Protein AF-0000000080324343 (afdb_homodimer)

Foldseek 3Di:
DDKDKDAPQPADDFDDPDPPRQWTFAWFRDPDKDKAAAFRKDKTFRRMFIAADPQKWKFKFFDPVCCVPFVKGFPDGRDIGHNPDGDTDITIITGNDHGMDMGDGGDGGIIIGMDGDDDDDDDDDPDDDDDPCRPQDPPRPHD/DDKDKDAPQPADDFDDPDPPDQWTFAWFRDPDKDKAAAFRKDKTFRRMFIADDAQKKKWKFFDPVCCVPFVKGFPPGRDIDHNPDGDTDITIITGNDHGMDMGDGGDGGIIIGMDGDDDDDDDDDPDDDDDPCHPQDPPNPDD

Structure (mmCIF, N/CA/C/O backbone):
data_AF-0000000080324343-model_v1
#
loop_
_entity.id
_entity.type
_entity.pdbx_description
1 polymer "Deoxyuridine 5'-triphosphate nucleotidohydrolase"
#
loop_
_atom_site.group_PDB
_atom_site.id
_atom_site.type_symbol
_atom_site.label_atom_id
_atom_site.label_alt_id
_atom_site.label_comp_id
_atom_site.label_asym_id
_atom_site.label_entity_id
_atom_site.label_seq_id
_atom_site.pdbx_PDB_ins_code
_atom_site.Cartn_x
_atom_site.Cartn_y
_atom_site.Cartn_z
_atom_site.occupancy
_atom_site.B_iso_or_equiv
_atom_site.auth_seq_id
_atom_site.auth_comp_id
_atom_site.auth_asym_id
_atom_site.auth_atom_id
_atom_site.pdbx_PDB_model_num
ATOM 1 N N . MET A 1 1 ? 19.547 10.344 -8.203 1 92.06 1 MET A N 1
ATOM 2 C CA . MET A 1 1 ? 18.469 10.43 -9.188 1 92.06 1 MET A CA 1
ATOM 3 C C . MET A 1 1 ? 17.688 11.734 -9.023 1 92.06 1 MET A C 1
ATOM 5 O O . MET A 1 1 ? 17.359 12.125 -7.902 1 92.06 1 MET A O 1
ATOM 9 N N . LYS A 1 2 ? 17.469 12.375 -10.062 1 95.62 2 LYS A N 1
ATOM 10 C CA . LYS A 1 2 ? 16.734 13.625 -10.023 1 95.62 2 LYS A CA 1
ATOM 11 C C . LYS A 1 2 ? 15.273 13.406 -10.43 1 95.62 2 LYS A C 1
ATOM 13 O O . LYS A 1 2 ? 14.992 12.727 -11.414 1 95.62 2 LYS A O 1
ATOM 18 N N . ILE A 1 3 ? 14.359 13.953 -9.633 1 96.56 3 ILE A N 1
ATOM 19 C CA . ILE A 1 3 ? 12.93 13.836 -9.898 1 96.56 3 ILE A CA 1
ATOM 20 C C . ILE A 1 3 ? 12.312 15.219 -10.047 1 96.56 3 ILE A C 1
ATOM 22 O O . ILE A 1 3 ? 12.516 16.094 -9.195 1 96.56 3 ILE A O 1
ATOM 26 N N . ASN A 1 4 ? 11.594 15.453 -11.164 1 97.94 4 ASN A N 1
ATOM 27 C CA . ASN A 1 4 ? 10.867 16.703 -11.328 1 97.94 4 ASN A CA 1
ATOM 28 C C . ASN A 1 4 ? 9.68 16.797 -10.367 1 97.94 4 ASN A C 1
ATOM 30 O O . ASN A 1 4 ? 8.961 15.812 -10.164 1 97.94 4 ASN A O 1
ATOM 34 N N . ILE A 1 5 ? 9.539 17.938 -9.812 1 97.88 5 ILE A N 1
ATOM 35 C CA . ILE A 1 5 ? 8.453 18.172 -8.867 1 97.88 5 ILE A CA 1
ATOM 36 C C . ILE A 1 5 ? 7.855 19.562 -9.094 1 97.88 5 ILE A C 1
ATOM 38 O O . ILE A 1 5 ? 8.586 20.531 -9.32 1 97.88 5 ILE A O 1
ATOM 42 N N . ILE A 1 6 ? 6.488 19.625 -9.125 1 98.25 6 ILE A N 1
ATOM 43 C CA . ILE A 1 6 ? 5.746 20.875 -9.055 1 98.25 6 ILE A CA 1
ATOM 44 C C . ILE A 1 6 ? 5.168 21.062 -7.656 1 98.25 6 ILE A C 1
ATOM 46 O O . ILE A 1 6 ? 4.469 20.172 -7.145 1 98.25 6 ILE A O 1
ATOM 50 N N . ASN A 1 7 ? 5.48 22.125 -7.039 1 98.06 7 ASN A N 1
ATOM 51 C CA . ASN A 1 7 ? 5 22.453 -5.703 1 98.06 7 ASN A CA 1
ATOM 52 C C . ASN A 1 7 ? 4.039 23.641 -5.734 1 98.06 7 ASN A C 1
ATOM 54 O O . ASN A 1 7 ? 4.457 24.781 -5.926 1 98.06 7 ASN A O 1
ATOM 58 N N . LYS A 1 8 ? 2.775 23.406 -5.473 1 97.75 8 LYS A N 1
ATOM 59 C CA . LYS A 1 8 ? 1.758 24.453 -5.512 1 97.75 8 LYS A CA 1
ATOM 60 C C . LYS A 1 8 ? 1.44 24.953 -4.105 1 97.75 8 LYS A C 1
ATOM 62 O O . LYS A 1 8 ? 0.655 25.891 -3.941 1 97.75 8 LYS A O 1
ATOM 67 N N . SER A 1 9 ? 2.049 24.359 -3.117 1 95.94 9 SER A N 1
ATOM 68 C CA . SER A 1 9 ? 1.707 24.672 -1.734 1 95.94 9 SER A CA 1
ATOM 69 C C . SER A 1 9 ? 2.469 25.906 -1.244 1 95.94 9 SER A C 1
ATOM 71 O O . SER A 1 9 ? 2.023 26.594 -0.323 1 95.94 9 SER A O 1
ATOM 73 N N . GLY A 1 10 ? 3.652 26.156 -1.792 1 95.12 10 GLY A N 1
ATOM 74 C CA . GLY A 1 10 ? 4.531 27.203 -1.272 1 95.12 10 GLY A CA 1
ATOM 75 C C . GLY A 1 10 ? 5.27 26.781 -0.015 1 95.12 10 GLY A C 1
ATOM 76 O O . GLY A 1 10 ? 6.051 27.547 0.54 1 95.12 10 GLY A O 1
ATOM 77 N N . LEU A 1 11 ? 5.035 25.578 0.431 1 96.31 11 LEU A N 1
ATOM 78 C CA . LEU A 1 11 ? 5.727 25.031 1.592 1 96.31 11 LEU A CA 1
ATOM 79 C C . LEU A 1 11 ? 7.055 24.406 1.185 1 96.31 11 LEU A C 1
ATOM 81 O O . LEU A 1 11 ? 7.363 24.297 -0.006 1 96.31 11 LEU A O 1
ATOM 85 N N . ALA A 1 12 ? 7.785 24.062 2.191 1 94.69 12 ALA A N 1
ATOM 86 C CA . ALA A 1 12 ? 9.047 23.375 1.916 1 94.69 12 ALA A CA 1
ATOM 87 C C . ALA A 1 12 ? 8.812 22.062 1.191 1 94.69 12 ALA A C 1
ATOM 89 O O . ALA A 1 12 ? 7.855 21.344 1.487 1 94.69 12 ALA A O 1
ATOM 90 N N . LEU A 1 13 ? 9.727 21.703 0.316 1 96.38 13 LEU A N 1
ATOM 91 C CA . LEU A 1 13 ? 9.68 20.406 -0.363 1 96.38 13 LEU A CA 1
ATOM 92 C C . LEU A 1 13 ? 9.93 19.266 0.619 1 96.38 13 LEU A C 1
ATOM 94 O O . LEU A 1 13 ? 10.539 19.469 1.669 1 96.38 13 LEU A O 1
ATOM 98 N N . PRO A 1 14 ? 9.383 18.047 0.282 1 95.81 14 PRO A N 1
ATOM 99 C CA . PRO A 1 14 ? 9.766 16.906 1.1 1 95.81 14 PRO A CA 1
ATOM 100 C C . PRO A 1 14 ? 11.281 16.75 1.229 1 95.81 14 PRO A C 1
ATOM 102 O O . PRO A 1 14 ? 12.008 16.938 0.251 1 95.81 14 PRO A O 1
ATOM 105 N N . GLN A 1 15 ? 11.664 16.422 2.426 1 92.38 15 GLN A N 1
ATOM 106 C CA . GLN A 1 15 ? 13.102 16.328 2.666 1 92.38 15 GLN A CA 1
ATOM 107 C C . GLN A 1 15 ? 13.43 15.164 3.598 1 92.38 15 GLN A C 1
ATOM 109 O O . GLN A 1 15 ? 12.625 14.805 4.457 1 92.38 15 GLN A O 1
ATOM 114 N N . TYR A 1 16 ? 14.633 14.625 3.363 1 91.5 16 TYR A N 1
ATOM 115 C CA . TYR A 1 16 ? 15.18 13.656 4.309 1 91.5 16 TYR A CA 1
ATOM 116 C C . TYR A 1 16 ? 15.625 14.336 5.594 1 91.5 16 TYR A C 1
ATOM 118 O O . TYR A 1 16 ? 16.453 15.25 5.562 1 91.5 16 TYR A O 1
ATOM 126 N N . GLU A 1 17 ? 15.062 13.93 6.711 1 83.25 17 GLU A N 1
ATOM 127 C CA . GLU A 1 17 ? 15.398 14.57 7.977 1 83.25 17 GLU A CA 1
ATOM 128 C C . GLU A 1 17 ? 16.844 14.273 8.383 1 83.25 17 GLU A C 1
ATOM 130 O O . GLU A 1 17 ? 17.5 15.109 9.016 1 83.25 17 GLU A O 1
ATOM 135 N N . THR A 1 18 ? 17.281 13.078 8.133 1 83.88 18 THR A N 1
ATOM 136 C CA . THR A 1 18 ? 18.656 12.688 8.398 1 83.88 18 THR A CA 1
ATOM 137 C C . THR A 1 18 ? 19.312 12.086 7.156 1 83.88 18 THR A C 1
ATOM 139 O O . THR A 1 18 ? 18.609 11.711 6.211 1 83.88 18 THR A O 1
ATOM 142 N N . ALA A 1 19 ? 20.641 11.992 7.125 1 84.75 19 ALA A N 1
ATOM 143 C CA . ALA A 1 19 ? 21.422 11.602 5.953 1 84.75 19 ALA A CA 1
ATOM 144 C C . ALA A 1 19 ? 21.047 10.195 5.484 1 84.75 19 ALA A C 1
ATOM 146 O O . ALA A 1 19 ? 21.125 9.891 4.293 1 84.75 19 ALA A O 1
ATOM 147 N N . HIS A 1 20 ? 20.594 9.359 6.355 1 87.25 20 HIS A N 1
ATOM 148 C CA . HIS A 1 20 ? 20.328 7.984 5.957 1 87.25 20 HIS A CA 1
ATOM 149 C C . HIS A 1 20 ? 18.844 7.645 6.105 1 87.25 20 HIS A C 1
ATOM 151 O O . HIS A 1 20 ? 18.469 6.469 6.168 1 87.25 20 HIS A O 1
ATOM 157 N N . ALA A 1 21 ? 18.047 8.719 6.129 1 88.94 21 ALA A N 1
ATOM 158 C CA . ALA A 1 21 ? 16.609 8.492 6.191 1 88.94 21 ALA A CA 1
ATOM 159 C C . ALA A 1 21 ? 16.109 7.816 4.918 1 88.94 21 ALA A C 1
ATOM 161 O O . ALA A 1 21 ? 16.594 8.109 3.822 1 88.94 21 ALA A O 1
ATOM 162 N N . ALA A 1 22 ? 15.18 6.902 5.062 1 91.75 22 ALA A N 1
ATOM 163 C CA . ALA A 1 22 ? 14.539 6.277 3.904 1 91.75 22 ALA A CA 1
ATOM 164 C C . ALA A 1 22 ? 13.43 7.16 3.346 1 91.75 22 ALA A C 1
ATOM 166 O O . ALA A 1 22 ? 13.234 7.227 2.129 1 91.75 22 ALA A O 1
ATOM 167 N N . GLY A 1 23 ? 12.742 7.836 4.234 1 94.81 23 GLY A N 1
ATOM 168 C CA . GLY A 1 23 ? 11.562 8.586 3.822 1 94.81 23 GLY A CA 1
ATOM 169 C C . GLY A 1 23 ? 11.727 10.086 3.953 1 94.81 23 GLY A C 1
ATOM 170 O O . GLY A 1 23 ? 12.586 10.555 4.707 1 94.81 23 GLY A O 1
ATOM 171 N N . MET A 1 24 ? 10.844 10.828 3.205 1 96.06 24 MET A N 1
ATOM 172 C CA . MET A 1 24 ? 10.742 12.289 3.27 1 96.06 24 MET A CA 1
ATOM 173 C C . MET A 1 24 ? 9.383 12.703 3.824 1 96.06 24 MET A C 1
ATOM 175 O O . MET A 1 24 ? 8.344 12.234 3.355 1 96.06 24 MET A O 1
ATOM 179 N N . ASP A 1 25 ? 9.398 13.57 4.711 1 95.12 25 ASP A N 1
ATOM 180 C CA . ASP A 1 25 ? 8.141 14.023 5.297 1 95.12 25 ASP A CA 1
ATOM 181 C C . ASP A 1 25 ? 7.328 14.836 4.293 1 95.12 25 ASP A C 1
ATOM 183 O O . ASP A 1 25 ? 7.883 15.641 3.543 1 95.12 25 ASP A O 1
ATOM 187 N N . MET A 1 26 ? 6.051 14.594 4.32 1 96.88 26 MET A N 1
ATOM 188 C CA . MET A 1 26 ? 5.098 15.328 3.49 1 96.88 26 MET A CA 1
ATOM 189 C C . MET A 1 26 ? 4.211 16.234 4.344 1 96.88 26 MET A C 1
ATOM 191 O O . MET A 1 26 ? 3.768 15.828 5.422 1 96.88 26 MET A O 1
ATOM 195 N N . ARG A 1 27 ? 3.912 17.359 3.828 1 97.94 27 ARG A N 1
ATOM 196 C CA . ARG A 1 27 ? 3.154 18.344 4.598 1 97.94 27 ARG A CA 1
ATOM 197 C C . ARG A 1 27 ? 1.764 18.547 4.008 1 97.94 27 ARG A C 1
ATOM 199 O O . ARG A 1 27 ? 1.59 18.531 2.789 1 97.94 27 ARG A O 1
ATOM 206 N N . ALA A 1 28 ? 0.847 18.844 4.883 1 98.5 28 ALA A N 1
ATOM 207 C CA . ALA A 1 28 ? -0.516 19.172 4.473 1 98.5 28 ALA A CA 1
ATOM 208 C C . ALA A 1 28 ? -0.57 20.531 3.797 1 98.5 28 ALA A C 1
ATOM 210 O O . ALA A 1 28 ? 0.087 21.484 4.238 1 98.5 28 ALA A O 1
ATOM 211 N N . PHE A 1 29 ? -1.286 20.625 2.676 1 98.56 29 PHE A N 1
ATOM 212 C CA . PHE A 1 29 ? -1.606 21.875 1.995 1 98.56 29 PHE A CA 1
ATOM 213 C C . PHE A 1 29 ? -3.098 22.172 2.094 1 98.56 29 PHE A C 1
ATOM 215 O O . PHE A 1 29 ? -3.873 21.781 1.218 1 98.56 29 PHE A O 1
ATOM 222 N N . VAL A 1 30 ? -3.453 22.812 3.205 1 98.12 30 VAL A N 1
ATOM 223 C CA . VAL A 1 30 ? -4.859 23.109 3.451 1 98.12 30 VAL A CA 1
ATOM 224 C C . VAL A 1 30 ? -5.035 24.609 3.711 1 98.12 30 VAL A C 1
ATOM 226 O O . VAL A 1 30 ? -4.121 25.266 4.207 1 98.12 30 VAL A O 1
ATOM 229 N N . THR A 1 31 ? -6.176 25.094 3.311 1 97 31 THR A N 1
ATOM 230 C CA . THR A 1 31 ? -6.445 26.531 3.471 1 97 31 THR A CA 1
ATOM 231 C C . THR A 1 31 ? -7.094 26.812 4.824 1 97 31 THR A C 1
ATOM 233 O O . THR A 1 31 ? -7.07 27.938 5.305 1 97 31 THR A O 1
ATOM 236 N N . GLU A 1 32 ? -7.742 25.875 5.395 1 97.31 32 GLU A N 1
ATOM 237 C CA . GLU A 1 32 ? -8.359 25.953 6.715 1 97.31 32 GLU A CA 1
ATOM 238 C C . GLU A 1 32 ? -8.062 24.703 7.539 1 97.31 32 GLU A C 1
ATOM 240 O O . GLU A 1 32 ? -7.695 23.672 6.992 1 97.31 32 GLU A O 1
ATOM 245 N N . GLU A 1 33 ? -8.242 24.891 8.781 1 97.38 33 GLU A N 1
ATOM 246 C CA . GLU A 1 33 ? -8.07 23.75 9.68 1 97.38 33 GLU A CA 1
ATOM 247 C C . GLU A 1 33 ? -9.016 22.609 9.312 1 97.38 33 GLU A C 1
ATOM 249 O O . GLU A 1 33 ? -10.188 22.844 9 1 97.38 33 GLU A O 1
ATOM 254 N N . LEU A 1 34 ? -8.453 21.438 9.328 1 97.69 34 LEU A N 1
ATOM 255 C CA . LEU A 1 34 ? -9.242 20.234 9.062 1 97.69 34 LEU A CA 1
ATOM 256 C C . LEU A 1 34 ? -9.336 19.375 10.312 1 97.69 34 LEU A C 1
ATOM 258 O O . LEU A 1 34 ? -8.312 18.969 10.875 1 97.69 34 LEU A O 1
ATOM 262 N N . VAL A 1 35 ? -10.508 19.094 10.75 1 98.5 35 VAL A N 1
ATOM 263 C CA . VAL A 1 35 ? -10.719 18.203 11.891 1 98.5 35 VAL A CA 1
ATOM 264 C C . VAL A 1 35 ? -11.062 16.797 11.398 1 98.5 35 VAL A C 1
ATOM 266 O O . VAL A 1 35 ? -11.984 16.625 10.594 1 98.5 35 VAL A O 1
ATOM 269 N N . ILE A 1 36 ? -10.289 15.883 11.891 1 98.31 36 ILE A N 1
ATOM 270 C CA . ILE A 1 36 ? -10.578 14.477 11.617 1 98.31 36 ILE A CA 1
ATOM 271 C C . ILE A 1 36 ? -11.125 13.812 12.875 1 98.31 36 ILE A C 1
ATOM 273 O O . ILE A 1 36 ? -10.383 13.578 13.836 1 98.31 36 ILE A O 1
ATOM 277 N N . LYS A 1 37 ? -12.383 13.453 12.867 1 98.31 37 LYS A N 1
ATOM 278 C CA . LYS A 1 37 ? -13.016 12.828 14.023 1 98.31 37 LYS A CA 1
ATOM 279 C C . LYS A 1 37 ? -12.648 11.352 14.125 1 98.31 37 LYS A C 1
ATOM 281 O O . LYS A 1 37 ? -12.125 10.766 13.172 1 98.31 37 LYS A O 1
ATOM 286 N N . PRO A 1 38 ? -12.914 10.734 15.273 1 97.5 38 PRO A N 1
ATOM 287 C CA . PRO A 1 38 ? -12.633 9.305 15.414 1 97.5 38 PRO A CA 1
ATOM 288 C C . PRO A 1 38 ? -13.242 8.469 14.289 1 97.5 38 PRO A C 1
ATOM 290 O O . PRO A 1 38 ? -14.43 8.609 13.984 1 97.5 38 PRO A O 1
ATOM 293 N N . MET A 1 39 ? -12.406 7.695 13.625 1 95.81 39 MET A N 1
ATOM 294 C CA . MET A 1 39 ? -12.766 6.734 12.586 1 95.81 39 MET A CA 1
ATOM 295 C C . MET A 1 39 ? -13.117 7.449 11.281 1 95.81 39 MET A C 1
ATOM 297 O O . MET A 1 39 ? -13.547 6.812 10.312 1 95.81 39 MET A O 1
ATOM 301 N N . GLN A 1 40 ? -12.914 8.75 11.266 1 97.06 40 GLN A N 1
ATOM 302 C CA . GLN A 1 40 ? -13.125 9.492 10.031 1 97.06 40 GLN A CA 1
ATOM 303 C C . GLN A 1 40 ? -11.891 9.43 9.133 1 97.06 40 GLN A C 1
ATOM 305 O O . GLN A 1 40 ? -10.758 9.445 9.617 1 97.06 40 GLN A O 1
ATOM 310 N N . ARG A 1 41 ? -12.172 9.344 7.832 1 97.56 41 ARG A N 1
ATOM 311 C CA . ARG A 1 41 ? -11.109 9.438 6.836 1 97.56 41 ARG A CA 1
ATOM 312 C C . ARG A 1 41 ? -11.195 10.75 6.062 1 97.56 41 ARG A C 1
ATOM 314 O O . ARG A 1 41 ? -12.289 11.219 5.742 1 97.56 41 ARG A O 1
ATOM 321 N N . VAL A 1 42 ? -10.07 11.336 5.797 1 97.81 42 VAL A N 1
ATOM 322 C CA . VAL A 1 42 ? -10.023 12.602 5.078 1 97.81 42 VAL A CA 1
ATOM 323 C C . VAL A 1 42 ? -8.875 12.586 4.07 1 97.81 42 VAL A C 1
ATOM 325 O O . VAL A 1 42 ? -7.766 12.148 4.395 1 97.81 42 VAL A O 1
ATOM 328 N N . LEU A 1 43 ? -9.234 12.922 2.855 1 98.06 43 LEU A N 1
ATOM 329 C CA . LEU A 1 43 ? -8.211 13.078 1.826 1 98.06 43 LEU A CA 1
ATOM 330 C C . LEU A 1 43 ? -7.531 14.438 1.928 1 98.06 43 LEU A C 1
ATOM 332 O O . LEU A 1 43 ? -8.148 15.469 1.647 1 98.06 43 LEU A O 1
ATOM 336 N N . VAL A 1 44 ? -6.258 14.492 2.32 1 98.44 44 VAL A N 1
ATOM 337 C CA . VAL A 1 44 ? -5.555 15.742 2.584 1 98.44 44 VAL A CA 1
ATOM 338 C C . VAL A 1 44 ? -4.617 16.062 1.422 1 98.44 44 VAL A C 1
ATOM 340 O O . VAL A 1 44 ? -3.736 15.266 1.089 1 98.44 44 VAL A O 1
ATOM 343 N N . PRO A 1 45 ? -4.781 17.203 0.818 1 98.5 45 PRO A N 1
ATOM 344 C CA . PRO A 1 45 ? -3.887 17.578 -0.281 1 98.5 45 PRO A CA 1
ATOM 345 C C . PRO A 1 45 ? -2.492 17.969 0.2 1 98.5 45 PRO A C 1
ATOM 347 O O . PRO A 1 45 ? -2.33 18.406 1.344 1 98.5 45 PRO A O 1
ATOM 350 N N . THR A 1 46 ? -1.487 17.859 -0.699 1 98.5 46 THR A N 1
ATOM 351 C CA . THR A 1 46 ? -0.122 18.25 -0.379 1 98.5 46 THR A CA 1
ATOM 352 C C . THR A 1 46 ? 0.351 19.359 -1.317 1 98.5 46 THR A C 1
ATOM 354 O O . THR A 1 46 ? 1.377 20 -1.068 1 98.5 46 THR A O 1
ATOM 357 N N . GLY A 1 47 ? -0.385 19.516 -2.443 1 98.44 47 GLY A N 1
ATOM 358 C CA . GLY A 1 47 ? 0.015 20.484 -3.449 1 98.44 47 GLY A CA 1
ATOM 359 C C . GLY A 1 47 ? 1.166 20.016 -4.312 1 98.44 47 GLY A C 1
ATOM 360 O O . GLY A 1 47 ? 1.69 20.766 -5.133 1 98.44 47 GLY A O 1
ATOM 361 N N . LEU A 1 48 ? 1.595 18.797 -4.188 1 98.56 48 LEU A N 1
ATOM 362 C CA . LEU A 1 48 ? 2.789 18.281 -4.852 1 98.56 48 LEU A CA 1
ATOM 363 C C . LEU A 1 48 ? 2.418 17.422 -6.051 1 98.56 48 LEU A C 1
ATOM 365 O O . LEU A 1 48 ? 1.472 16.625 -5.988 1 98.56 48 LEU A O 1
ATOM 369 N N . HIS A 1 49 ? 3.049 17.594 -7.117 1 98.62 49 HIS A N 1
ATOM 370 C CA . HIS A 1 49 ? 3.051 16.766 -8.312 1 98.62 49 HIS A CA 1
ATOM 371 C C . HIS A 1 49 ? 4.461 16.297 -8.656 1 98.62 49 HIS A C 1
ATOM 373 O O . HIS A 1 49 ? 5.406 17.094 -8.609 1 98.62 49 HIS A O 1
ATOM 379 N N . ILE A 1 50 ? 4.586 15.055 -9.039 1 98.06 50 ILE A N 1
ATOM 380 C CA . ILE A 1 50 ? 5.941 14.586 -9.312 1 98.06 50 ILE A CA 1
ATOM 381 C C . ILE A 1 50 ? 5.961 13.789 -10.609 1 98.06 50 ILE A C 1
ATOM 383 O O . ILE A 1 50 ? 4.914 13.359 -11.102 1 98.06 50 ILE A O 1
ATOM 387 N N . GLU A 1 51 ? 7.137 13.68 -11.148 1 97.88 51 GLU A N 1
ATOM 388 C CA . GLU A 1 51 ? 7.426 12.852 -12.32 1 97.88 51 GLU A CA 1
ATOM 389 C C . GLU A 1 51 ? 8.508 11.82 -12.016 1 97.88 51 GLU A C 1
ATOM 391 O O . GLU A 1 51 ? 9.703 12.117 -12.109 1 97.88 51 GLU A O 1
ATOM 396 N N . LEU A 1 52 ? 8.07 10.633 -11.672 1 97.19 52 LEU A N 1
ATOM 397 C CA . LEU A 1 52 ? 9.008 9.562 -11.352 1 97.19 52 LEU A CA 1
ATOM 398 C C . LEU A 1 52 ? 9.516 8.891 -12.625 1 97.19 52 LEU A C 1
ATOM 400 O O . LEU A 1 52 ? 8.781 8.789 -13.617 1 97.19 52 LEU A O 1
ATOM 404 N N . PRO A 1 53 ? 10.75 8.5 -12.625 1 96.75 53 PRO A N 1
ATOM 405 C CA . PRO A 1 53 ? 11.203 7.699 -13.758 1 96.75 53 PRO A CA 1
ATOM 406 C C . PRO A 1 53 ? 10.516 6.34 -13.836 1 96.75 53 PRO A C 1
ATOM 408 O O . PRO A 1 53 ? 10.086 5.805 -12.812 1 96.75 53 PRO A O 1
ATOM 411 N N . VAL A 1 54 ? 10.438 5.84 -15.094 1 94.94 54 VAL A N 1
ATOM 412 C CA . VAL A 1 54 ? 9.906 4.496 -15.289 1 94.94 54 VAL A CA 1
ATOM 413 C C . VAL A 1 54 ? 10.695 3.498 -14.445 1 94.94 54 VAL A C 1
ATOM 415 O O . VAL A 1 54 ? 11.922 3.566 -14.383 1 94.94 54 VAL A O 1
ATOM 418 N N . GLY A 1 55 ? 9.977 2.582 -13.781 1 95.44 55 GLY A N 1
ATOM 419 C CA . GLY A 1 55 ? 10.617 1.581 -12.945 1 95.44 55 GLY A CA 1
ATOM 420 C C . GLY A 1 55 ? 10.641 1.961 -11.477 1 95.44 55 GLY A C 1
ATOM 421 O O . GLY A 1 55 ? 11.055 1.164 -10.633 1 95.44 55 GLY A O 1
ATOM 422 N N . TYR A 1 56 ? 10.203 3.186 -11.195 1 97.44 56 TYR A N 1
ATOM 423 C CA . TYR A 1 56 ? 10.156 3.656 -9.812 1 97.44 56 TYR A CA 1
ATOM 424 C C . TYR A 1 56 ? 8.719 3.977 -9.398 1 97.44 56 TYR A C 1
ATOM 426 O O . TYR A 1 56 ? 7.875 4.273 -10.242 1 97.44 56 TYR A O 1
ATOM 434 N N . GLU A 1 57 ? 8.484 3.811 -8.086 1 97.75 57 GLU A N 1
ATOM 435 C CA . GLU A 1 57 ? 7.25 4.258 -7.441 1 97.75 57 GLU A CA 1
ATOM 436 C C . GLU A 1 57 ? 7.551 5.066 -6.184 1 97.75 57 GLU A C 1
ATOM 438 O O . GLU A 1 57 ? 8.664 5.02 -5.66 1 97.75 57 GLU A O 1
ATOM 443 N N . ALA A 1 58 ? 6.574 5.883 -5.832 1 98.06 58 ALA A N 1
ATOM 444 C CA . ALA A 1 58 ? 6.586 6.461 -4.488 1 98.06 58 ALA A CA 1
ATOM 445 C C . ALA A 1 58 ? 5.598 5.746 -3.576 1 98.06 58 ALA A C 1
ATOM 447 O O . ALA A 1 58 ? 4.477 5.434 -3.988 1 98.06 58 ALA A O 1
ATOM 448 N N . GLN A 1 59 ? 6.016 5.402 -2.389 1 98.38 59 GLN A N 1
ATOM 449 C CA . GLN A 1 59 ? 5.168 4.852 -1.336 1 98.38 59 GLN A CA 1
ATOM 450 C C . GLN A 1 59 ? 4.836 5.91 -0.288 1 98.38 59 GLN A C 1
ATOM 452 O O . GLN A 1 59 ? 5.738 6.527 0.287 1 98.38 59 GLN A O 1
ATOM 457 N N . ILE A 1 60 ? 3.572 6.137 -0.126 1 98.31 60 ILE A N 1
ATOM 458 C CA . ILE A 1 60 ? 3.117 7.035 0.927 1 98.31 60 ILE A CA 1
ATOM 459 C C . ILE A 1 60 ? 2.824 6.242 2.197 1 98.31 60 ILE A C 1
ATOM 461 O O . ILE A 1 60 ? 1.946 5.375 2.205 1 98.31 60 ILE A O 1
ATOM 465 N N . ARG A 1 61 ? 3.521 6.59 3.295 1 98 61 ARG A N 1
ATOM 466 C CA . ARG A 1 61 ? 3.484 5.793 4.52 1 98 61 ARG A CA 1
ATOM 467 C C . ARG A 1 61 ? 3.139 6.664 5.723 1 98 61 ARG A C 1
ATOM 469 O O . ARG A 1 61 ? 3.4 7.867 5.723 1 98 61 ARG A O 1
ATOM 476 N N . PRO A 1 62 ? 2.529 6.051 6.746 1 97.19 62 PRO A N 1
ATOM 477 C CA . PRO A 1 62 ? 2.264 6.793 7.98 1 97.19 62 PRO A CA 1
ATOM 478 C C . PRO A 1 62 ? 3.543 7.227 8.695 1 97.19 62 PRO A C 1
ATOM 480 O O . PRO A 1 62 ? 4.582 6.578 8.555 1 97.19 62 PRO A O 1
ATOM 483 N N . ARG A 1 63 ? 3.371 8.32 9.375 1 93.25 63 ARG A N 1
ATOM 484 C CA . ARG A 1 63 ? 4.441 8.711 10.289 1 93.25 63 ARG A CA 1
ATOM 485 C C . ARG A 1 63 ? 4.301 8.008 11.633 1 93.25 63 ARG A C 1
ATOM 487 O O . ARG A 1 63 ? 3.225 8.008 12.234 1 93.25 63 ARG A O 1
ATOM 494 N N . SER A 1 64 ? 5.363 7.547 12.125 1 91.81 64 SER A N 1
ATOM 495 C CA . SER A 1 64 ? 5.316 6.824 13.391 1 91.81 64 SER A CA 1
ATOM 496 C C . SER A 1 64 ? 4.859 7.73 14.523 1 91.81 64 SER A C 1
ATOM 498 O O . SER A 1 64 ? 4.082 7.312 15.383 1 91.81 64 SER A O 1
ATOM 500 N N . GLY A 1 65 ? 5.312 8.945 14.547 1 89.94 65 GLY A N 1
ATOM 501 C CA . GLY A 1 65 ? 4.93 9.875 15.602 1 89.94 65 GLY A CA 1
ATOM 502 C C . GLY A 1 65 ? 3.439 10.148 15.641 1 89.94 65 GLY A C 1
ATOM 503 O O . GLY A 1 65 ? 2.832 10.148 16.719 1 89.94 65 GLY A O 1
ATOM 504 N N . LEU A 1 66 ? 2.834 10.383 14.516 1 93.06 66 LEU A N 1
ATOM 505 C CA . LEU A 1 66 ? 1.398 10.633 14.438 1 93.06 66 LEU A CA 1
ATOM 506 C C . LEU A 1 66 ? 0.61 9.391 14.844 1 93.06 66 LEU A C 1
ATOM 508 O O . LEU A 1 66 ? -0.406 9.5 15.539 1 93.06 66 LEU A O 1
ATOM 512 N N . ALA A 1 67 ? 1.147 8.258 14.367 1 94.06 67 ALA A N 1
ATOM 513 C CA . ALA A 1 67 ? 0.481 7 14.711 1 94.06 67 ALA A CA 1
ATOM 514 C C . ALA A 1 67 ? 0.53 6.742 16.219 1 94.06 67 ALA A C 1
ATOM 516 O O . ALA A 1 67 ? -0.492 6.434 16.828 1 94.06 67 ALA A O 1
ATOM 517 N N . TYR A 1 68 ? 1.661 6.91 16.797 1 92.81 68 TYR A N 1
ATOM 518 C CA . TYR A 1 68 ? 1.877 6.598 18.203 1 92.81 68 TYR A CA 1
ATOM 519 C C . TYR A 1 68 ? 1.144 7.59 19.094 1 92.81 68 TYR A C 1
ATOM 521 O O . TYR A 1 68 ? 0.376 7.195 19.984 1 92.81 68 TYR A O 1
ATOM 529 N N . LYS A 1 69 ? 1.24 8.859 18.828 1 93.69 69 LYS A N 1
ATOM 530 C CA . LYS A 1 69 ? 0.752 9.898 19.734 1 93.69 69 LYS A CA 1
ATOM 531 C C . LYS A 1 69 ? -0.736 10.156 19.516 1 93.69 69 LYS A C 1
ATOM 533 O O . LYS A 1 69 ? -1.454 10.5 20.453 1 93.69 69 LYS A O 1
ATOM 538 N N . HIS A 1 70 ? -1.212 9.977 18.25 1 96 70 HIS A N 1
ATOM 539 C CA . HIS A 1 70 ? -2.543 10.492 17.953 1 96 70 HIS A CA 1
ATOM 540 C C . HIS A 1 70 ? -3.412 9.43 17.297 1 96 70 HIS A C 1
ATOM 542 O O . HIS A 1 70 ? -4.594 9.656 17.031 1 96 70 HIS A O 1
ATOM 548 N N . GLY A 1 71 ? -2.875 8.258 16.938 1 97 71 GLY A N 1
ATOM 549 C CA . GLY A 1 71 ? -3.652 7.207 16.297 1 97 71 GLY A CA 1
ATOM 550 C C . GLY A 1 71 ? -4.004 7.508 14.852 1 97 71 GLY A C 1
ATOM 551 O O . GLY A 1 71 ? -5.027 7.043 14.352 1 97 71 GLY A O 1
ATOM 552 N N . ILE A 1 72 ? -3.166 8.312 14.227 1 97.31 72 ILE A N 1
ATOM 553 C CA . ILE A 1 72 ? -3.434 8.711 12.852 1 97.31 72 ILE A CA 1
ATOM 554 C C . ILE A 1 72 ? -2.699 7.773 11.891 1 97.31 72 ILE A C 1
ATOM 556 O O . ILE A 1 72 ? -1.497 7.539 12.047 1 97.31 72 ILE A O 1
ATOM 560 N N . SER A 1 73 ? -3.438 7.215 10.977 1 97.81 73 SER A N 1
ATOM 561 C CA . SER A 1 73 ? -2.887 6.305 9.977 1 97.81 73 SER A CA 1
ATOM 562 C C . SER A 1 73 ? -3.318 6.707 8.57 1 97.81 73 SER A C 1
ATOM 564 O O . SER A 1 73 ? -3.814 7.812 8.352 1 97.81 73 SER A O 1
ATOM 566 N N . ILE A 1 74 ? -2.941 5.957 7.645 1 98.06 74 ILE A N 1
ATOM 567 C CA . ILE A 1 74 ? -3.314 6.094 6.242 1 98.06 74 ILE A CA 1
ATOM 568 C C . ILE A 1 74 ? -4.09 4.855 5.789 1 98.06 74 ILE A C 1
ATOM 570 O O . ILE A 1 74 ? -3.602 3.732 5.914 1 98.06 74 ILE A O 1
ATOM 574 N N . VAL A 1 75 ? -5.258 5.035 5.219 1 97 75 VAL A N 1
ATOM 575 C CA . VAL A 1 75 ? -6.18 3.943 4.922 1 97 75 VAL A CA 1
ATOM 576 C C . VAL A 1 75 ? -5.551 2.986 3.914 1 97 75 VAL A C 1
ATOM 578 O O . VAL A 1 75 ? -5.672 1.767 4.043 1 97 75 VAL A O 1
ATOM 581 N N . ASN A 1 76 ? -4.879 3.539 2.965 1 97.31 76 ASN A N 1
ATOM 582 C CA . ASN A 1 76 ? -4.336 2.734 1.875 1 97.31 76 ASN A CA 1
ATOM 583 C C . ASN A 1 76 ? -2.818 2.617 1.966 1 97.31 76 ASN A C 1
ATOM 585 O O . ASN A 1 76 ? -2.133 2.578 0.943 1 97.31 76 ASN A O 1
ATOM 589 N N . SER A 1 77 ? -2.281 2.547 3.107 1 96.69 77 SER A N 1
ATOM 590 C CA . SER A 1 77 ? -0.836 2.439 3.285 1 96.69 77 SER A CA 1
ATOM 591 C C . SER A 1 77 ? -0.334 1.051 2.908 1 96.69 77 SER A C 1
ATOM 593 O O . SER A 1 77 ? -0.901 0.043 3.336 1 96.69 77 SER A O 1
ATOM 595 N N . PRO A 1 78 ? 0.844 0.946 2.256 1 97.69 78 PRO A N 1
ATOM 596 C CA . PRO A 1 78 ? 1.419 2.09 1.544 1 97.69 78 PRO A CA 1
ATOM 597 C C . PRO A 1 78 ? 0.578 2.521 0.344 1 97.69 78 PRO A C 1
ATOM 599 O O . PRO A 1 78 ? 0.036 1.674 -0.371 1 97.69 78 PRO A O 1
ATOM 602 N N . GLY A 1 79 ? 0.383 3.807 0.277 1 97.31 79 GLY A N 1
ATOM 603 C CA . GLY A 1 79 ? -0.157 4.336 -0.965 1 97.31 79 GLY A CA 1
ATOM 604 C C . GLY A 1 79 ? 0.84 4.309 -2.109 1 97.31 79 GLY A C 1
ATOM 605 O O . GLY A 1 79 ? 2.014 4.633 -1.924 1 97.31 79 GLY A O 1
ATOM 606 N N . THR A 1 80 ? 0.379 3.895 -3.258 1 96.75 80 THR A N 1
ATOM 607 C CA . THR A 1 80 ? 1.263 3.766 -4.41 1 96.75 80 THR A CA 1
ATOM 608 C C . THR A 1 80 ? 1.079 4.938 -5.367 1 96.75 80 THR A C 1
ATOM 610 O O . THR A 1 80 ? -0.043 5.246 -5.777 1 96.75 80 THR A O 1
ATOM 613 N N . ILE A 1 81 ? 2.164 5.594 -5.652 1 97.44 81 ILE A N 1
ATOM 614 C CA . ILE A 1 81 ? 2.209 6.598 -6.711 1 97.44 81 ILE A CA 1
ATOM 615 C C . ILE A 1 81 ? 2.994 6.055 -7.902 1 97.44 81 ILE A C 1
ATOM 617 O O . ILE A 1 81 ? 4.199 5.809 -7.801 1 97.44 81 ILE A O 1
ATOM 621 N N . ASP A 1 82 ? 2.332 5.941 -9 1 97.19 82 ASP A N 1
ATOM 622 C CA . ASP A 1 82 ? 2.92 5.371 -10.203 1 97.19 82 ASP A CA 1
ATOM 623 C C . ASP A 1 82 ? 3.789 6.398 -10.93 1 97.19 82 ASP A C 1
ATOM 625 O O . ASP A 1 82 ? 3.566 7.605 -10.805 1 97.19 82 ASP A O 1
ATOM 629 N N . ALA A 1 83 ? 4.652 5.895 -11.75 1 96.81 83 ALA A N 1
ATOM 630 C CA . ALA A 1 83 ? 5.574 6.742 -12.508 1 96.81 83 ALA A CA 1
ATOM 631 C C . ALA A 1 83 ? 4.82 7.609 -13.516 1 96.81 83 ALA A C 1
ATOM 633 O O . ALA A 1 83 ? 5.289 8.688 -13.883 1 96.81 83 ALA A O 1
ATOM 634 N N . ASP A 1 84 ? 3.633 7.184 -13.961 1 95.69 84 ASP A N 1
ATOM 635 C CA . ASP A 1 84 ? 2.91 7.938 -14.977 1 95.69 84 ASP A CA 1
ATOM 636 C C . ASP A 1 84 ? 1.802 8.781 -14.352 1 95.69 84 ASP A C 1
ATOM 638 O O . ASP A 1 84 ? 0.963 9.336 -15.062 1 95.69 84 ASP A O 1
ATOM 642 N N . TYR A 1 85 ? 1.72 8.766 -13.047 1 96.5 85 TYR A N 1
ATOM 643 C CA . TYR A 1 85 ? 0.783 9.664 -12.375 1 96.5 85 TYR A CA 1
ATOM 644 C C . TYR A 1 85 ? 1.284 11.102 -12.406 1 96.5 85 TYR A C 1
ATOM 646 O O . TYR A 1 85 ? 2.449 11.367 -12.094 1 96.5 85 TYR A O 1
ATOM 654 N N . ARG A 1 86 ? 0.383 12.016 -12.781 1 97.62 86 ARG A N 1
ATOM 655 C CA . ARG A 1 86 ? 0.759 13.422 -12.867 1 97.62 86 ARG A CA 1
ATOM 656 C C . ARG A 1 86 ? -0.171 14.297 -12.031 1 97.62 86 ARG A C 1
ATOM 658 O O . ARG A 1 86 ? -0.058 15.523 -12.039 1 97.62 86 ARG A O 1
ATOM 665 N N . GLY A 1 87 ? -1.11 13.711 -11.336 1 97.44 87 GLY A N 1
ATOM 666 C CA . GLY A 1 87 ? -2.025 14.445 -10.477 1 97.44 87 GLY A CA 1
ATOM 667 C C . GLY A 1 87 ? -1.409 14.844 -9.148 1 97.44 87 GLY A C 1
ATOM 668 O O . GLY A 1 87 ? -0.259 14.5 -8.867 1 97.44 87 GLY A O 1
ATOM 669 N N . GLU A 1 88 ? -2.211 15.586 -8.375 1 98.69 88 GLU A N 1
ATOM 670 C CA . GLU A 1 88 ? -1.762 15.969 -7.039 1 98.69 88 GLU A CA 1
ATOM 671 C C . GLU A 1 88 ? -1.685 14.758 -6.113 1 98.69 88 GLU A C 1
ATOM 673 O O . GLU A 1 88 ? -2.604 13.945 -6.074 1 98.69 88 GLU A O 1
ATOM 678 N N . ILE A 1 89 ? -0.552 14.648 -5.461 1 98.38 89 ILE A N 1
ATOM 679 C CA . ILE A 1 89 ? -0.458 13.633 -4.422 1 98.38 89 ILE A CA 1
ATOM 680 C C . ILE A 1 89 ? -1.277 14.055 -3.207 1 98.38 89 ILE A C 1
ATOM 682 O O . ILE A 1 89 ? -1.098 15.156 -2.686 1 98.38 89 ILE A O 1
ATOM 686 N N . LYS A 1 90 ? -2.182 13.234 -2.826 1 98.56 90 LYS A N 1
ATOM 687 C CA . LYS A 1 90 ? -2.973 13.422 -1.613 1 98.56 90 LYS A CA 1
ATOM 688 C C . LYS A 1 90 ? -2.814 12.242 -0.664 1 98.56 90 LYS A C 1
ATOM 690 O O . LYS A 1 90 ? -2.404 11.156 -1.078 1 98.56 90 LYS A O 1
ATOM 695 N N . VAL A 1 91 ? -3.033 12.531 0.572 1 98.56 91 VAL A N 1
ATOM 696 C CA . VAL A 1 91 ? -2.869 11.516 1.608 1 98.56 91 VAL A CA 1
ATOM 697 C C . VAL A 1 91 ? -4.219 11.227 2.266 1 98.56 91 VAL A C 1
ATOM 699 O O . VAL A 1 91 ? -4.867 12.133 2.789 1 98.56 91 VAL A O 1
ATOM 702 N N . LEU A 1 92 ? -4.605 9.938 2.258 1 98.5 92 LEU A N 1
ATOM 703 C CA . LEU A 1 92 ? -5.879 9.547 2.855 1 98.5 92 LEU A CA 1
ATOM 704 C C . LEU A 1 92 ? -5.695 9.156 4.316 1 98.5 92 LEU A C 1
ATOM 706 O O . LEU A 1 92 ? -5.527 7.98 4.633 1 98.5 92 LEU A O 1
ATOM 710 N N . LEU A 1 93 ? -5.898 10.109 5.168 1 98.5 93 LEU A N 1
ATOM 711 C CA . LEU A 1 93 ? -5.703 9.898 6.598 1 98.5 93 LEU A CA 1
ATOM 712 C C . LEU A 1 93 ? -6.941 9.266 7.227 1 98.5 93 LEU A C 1
ATOM 714 O O . LEU A 1 93 ? -8.062 9.477 6.754 1 98.5 93 LEU A O 1
ATOM 718 N N . ILE A 1 94 ? -6.707 8.562 8.258 1 98.38 94 ILE A N 1
ATOM 719 C CA . ILE A 1 94 ? -7.777 8.062 9.117 1 98.38 94 ILE A CA 1
ATOM 720 C C . ILE A 1 94 ? -7.391 8.234 10.578 1 98.38 94 ILE A C 1
ATOM 722 O O . ILE A 1 94 ? -6.234 8.031 10.953 1 98.38 94 ILE A O 1
ATOM 726 N N . ASN A 1 95 ? -8.352 8.625 11.383 1 98.31 95 ASN A N 1
ATOM 727 C CA . ASN A 1 95 ? -8.188 8.758 12.82 1 98.31 95 ASN A CA 1
ATOM 728 C C . ASN A 1 95 ? -8.656 7.5 13.555 1 98.31 95 ASN A C 1
ATOM 730 O O . ASN A 1 95 ? -9.859 7.262 13.68 1 98.31 95 ASN A O 1
ATOM 734 N N . LEU A 1 96 ? -7.715 6.738 14.07 1 96.75 96 LEU A N 1
ATOM 735 C CA . LEU A 1 96 ? -8.031 5.488 14.758 1 96.75 96 LEU A CA 1
ATOM 736 C C . LEU A 1 96 ? -8.062 5.691 16.266 1 96.75 96 LEU A C 1
ATOM 738 O O . LEU A 1 96 ? -8.047 4.719 17.031 1 96.75 96 LEU A O 1
ATOM 742 N N . SER A 1 97 ? -8.047 6.902 16.688 1 97.12 97 SER A N 1
ATOM 743 C CA . SER A 1 97 ? -8.141 7.227 18.109 1 97.12 97 SER A CA 1
ATOM 744 C C . SER A 1 97 ? -9.578 7.559 18.5 1 97.12 97 SER A C 1
ATOM 746 O O . SER A 1 97 ? -10.516 7.293 17.75 1 97.12 97 SER A O 1
ATOM 748 N N . ASP A 1 98 ? -9.703 8.008 19.734 1 97.5 98 ASP A N 1
ATOM 749 C CA . ASP A 1 98 ? -11.023 8.344 20.25 1 97.5 98 ASP A CA 1
ATOM 750 C C . ASP A 1 98 ? -11.148 9.844 20.5 1 97.5 98 ASP A C 1
ATOM 752 O O . ASP A 1 98 ? -12.086 10.297 21.172 1 97.5 98 ASP A O 1
ATOM 756 N N . THR A 1 99 ? -10.227 10.625 19.984 1 98.12 99 THR A N 1
ATOM 757 C CA . THR A 1 99 ? -10.258 12.086 20.109 1 98.12 99 THR A CA 1
ATOM 758 C C . THR A 1 99 ? -10.07 12.742 18.75 1 98.12 99 THR A C 1
ATOM 760 O O . THR A 1 99 ? -9.516 12.141 17.828 1 98.12 99 THR A O 1
ATOM 763 N N . ASP A 1 100 ? -10.539 13.922 18.625 1 98.5 100 ASP A N 1
ATOM 764 C CA . ASP A 1 100 ? -10.367 14.68 17.391 1 98.5 100 ASP A CA 1
ATOM 765 C C . ASP A 1 100 ? -8.891 14.953 17.109 1 98.5 100 ASP A C 1
ATOM 767 O O . ASP A 1 100 ? -8.109 15.18 18.031 1 98.5 100 ASP A O 1
ATOM 771 N N . PHE A 1 101 ? -8.57 14.961 15.914 1 98.44 101 PHE A N 1
ATOM 772 C CA . PHE A 1 101 ? -7.238 15.352 15.461 1 98.44 101 PHE A CA 1
ATOM 773 C C . PHE A 1 101 ? -7.32 16.5 14.469 1 98.44 101 PHE A C 1
ATOM 775 O O . PHE A 1 101 ? -8.086 16.438 13.508 1 98.44 101 PHE A O 1
ATOM 782 N N . VAL A 1 102 ? -6.531 17.469 14.68 1 98.56 102 VAL A N 1
ATOM 783 C CA . VAL A 1 102 ? -6.586 18.656 13.844 1 98.56 102 VAL A CA 1
ATOM 784 C C . VAL A 1 102 ? -5.359 18.719 12.938 1 98.56 102 VAL A C 1
ATOM 786 O O . VAL A 1 102 ? -4.23 18.547 13.398 1 98.56 102 VAL A O 1
ATOM 789 N N . VAL A 1 103 ? -5.629 18.938 11.648 1 98.25 103 VAL A N 1
ATOM 790 C CA . VAL A 1 103 ? -4.57 19.141 10.664 1 98.25 103 VAL A CA 1
ATOM 791 C C . VAL A 1 103 ? -4.516 20.625 10.266 1 98.25 103 VAL A C 1
ATOM 793 O O . VAL A 1 103 ? -5.52 21.188 9.828 1 98.25 103 VAL A O 1
ATOM 796 N N . ASN A 1 104 ? -3.365 21.172 10.453 1 98.12 104 ASN A N 1
ATOM 797 C CA . ASN A 1 104 ? -3.102 22.531 9.992 1 98.12 104 ASN A CA 1
ATOM 798 C C . ASN A 1 104 ? -2.217 22.547 8.75 1 98.12 104 ASN A C 1
ATOM 800 O O . ASN A 1 104 ? -1.544 21.562 8.453 1 98.12 104 ASN A O 1
ATOM 804 N N . ASN A 1 105 ? -2.281 23.719 8.047 1 98.19 105 ASN A N 1
ATOM 805 C CA . ASN A 1 105 ? -1.388 23.891 6.906 1 98.19 105 ASN A CA 1
ATOM 806 C C . ASN A 1 105 ? 0.075 23.734 7.312 1 98.19 105 ASN A C 1
ATOM 808 O O . ASN A 1 105 ? 0.512 24.312 8.305 1 98.19 105 ASN A O 1
ATOM 812 N N . GLY A 1 106 ? 0.758 22.859 6.625 1 97.62 106 GLY A N 1
ATOM 813 C CA . GLY A 1 106 ? 2.182 22.719 6.887 1 97.62 106 GLY A CA 1
ATOM 814 C C . GLY A 1 106 ? 2.51 21.578 7.828 1 97.62 106 GLY A C 1
ATOM 815 O O . GLY A 1 106 ? 3.676 21.219 7.988 1 97.62 106 GLY A O 1
ATOM 816 N N . ASP A 1 107 ? 1.474 20.984 8.453 1 97.25 107 ASP A N 1
ATOM 817 C CA . ASP A 1 107 ? 1.714 19.828 9.328 1 97.25 107 ASP A CA 1
ATOM 818 C C . ASP A 1 107 ? 2.316 18.672 8.555 1 97.25 107 ASP A C 1
ATOM 820 O O . ASP A 1 107 ? 1.907 18.391 7.426 1 97.25 107 ASP A O 1
ATOM 824 N N . ARG A 1 108 ? 3.285 17.953 9.133 1 96.31 108 ARG A N 1
ATOM 825 C CA . ARG A 1 108 ? 3.793 16.719 8.547 1 96.31 108 ARG A CA 1
ATOM 826 C C . ARG A 1 108 ? 2.793 15.578 8.727 1 96.31 108 ARG A C 1
ATOM 828 O O . ARG A 1 108 ? 2.551 15.125 9.852 1 96.31 108 ARG A O 1
ATOM 835 N N . ILE A 1 109 ? 2.271 15.031 7.637 1 97.12 109 ILE A N 1
ATOM 836 C CA . ILE A 1 109 ? 1.129 14.141 7.781 1 97.12 109 ILE A CA 1
ATOM 837 C C . ILE A 1 109 ? 1.487 12.75 7.246 1 97.12 109 ILE A C 1
ATOM 839 O O . ILE A 1 109 ? 0.755 11.789 7.469 1 97.12 109 ILE A O 1
ATOM 843 N N . ALA A 1 110 ? 2.537 12.617 6.539 1 97.5 110 ALA A N 1
ATOM 844 C CA . ALA A 1 110 ? 2.988 11.352 5.957 1 97.5 110 ALA A CA 1
ATOM 845 C C . ALA A 1 110 ? 4.477 11.398 5.629 1 97.5 110 ALA A C 1
ATOM 847 O O . ALA A 1 110 ? 5.137 12.422 5.852 1 97.5 110 ALA A O 1
ATOM 848 N N . GLN A 1 111 ? 4.969 10.281 5.211 1 97.25 111 GLN A N 1
ATOM 849 C CA . GLN A 1 111 ? 6.305 10.234 4.633 1 97.25 111 GLN A CA 1
ATOM 850 C C . GLN A 1 111 ? 6.301 9.5 3.295 1 97.25 111 GLN A C 1
ATOM 852 O O . GLN A 1 111 ? 5.539 8.547 3.107 1 97.25 111 GLN A O 1
ATOM 857 N N . MET A 1 112 ? 7.156 9.977 2.465 1 98 112 MET A N 1
ATOM 858 C CA . MET A 1 112 ? 7.285 9.414 1.122 1 98 112 MET A CA 1
ATOM 859 C C . MET A 1 112 ? 8.594 8.648 0.979 1 98 112 MET A C 1
ATOM 861 O O . MET A 1 112 ? 9.664 9.156 1.321 1 98 112 MET A O 1
ATOM 865 N N . VAL A 1 113 ? 8.539 7.426 0.494 1 97.81 113 VAL A N 1
ATOM 866 C CA . VAL A 1 113 ? 9.711 6.609 0.203 1 97.81 113 VAL A CA 1
ATOM 867 C C . VAL A 1 113 ? 9.742 6.262 -1.284 1 97.81 113 VAL A C 1
ATOM 869 O O . VAL A 1 113 ? 8.758 5.766 -1.834 1 97.81 113 VAL A O 1
ATOM 872 N N . ILE A 1 114 ? 10.82 6.586 -1.953 1 97.44 114 ILE A N 1
ATOM 873 C CA . ILE A 1 114 ? 11.008 6.215 -3.352 1 97.44 114 ILE A CA 1
ATOM 874 C C . ILE A 1 114 ? 11.617 4.816 -3.438 1 97.44 114 ILE A C 1
ATOM 876 O O . ILE A 1 114 ? 12.594 4.512 -2.748 1 97.44 114 ILE A O 1
ATOM 880 N N . SER A 1 115 ? 10.984 3.99 -4.266 1 96.75 115 SER A N 1
ATOM 881 C CA . SER A 1 115 ? 11.43 2.605 -4.379 1 96.75 115 SER A CA 1
ATOM 882 C C . SER A 1 115 ? 11.375 2.123 -5.824 1 96.75 115 SER A C 1
ATOM 884 O O . SER A 1 115 ? 10.531 2.58 -6.602 1 96.75 115 SER A O 1
ATOM 886 N N . LYS A 1 116 ? 12.281 1.199 -6.109 1 96.12 116 LYS A N 1
ATOM 887 C CA . LYS A 1 116 ? 12.18 0.489 -7.379 1 96.12 116 LYS A CA 1
ATOM 888 C C . LYS A 1 116 ? 11.109 -0.598 -7.316 1 96.12 116 LYS A C 1
ATOM 890 O O . LYS A 1 116 ? 10.836 -1.143 -6.246 1 96.12 116 LYS A O 1
ATOM 895 N N . HIS A 1 117 ? 10.469 -0.843 -8.383 1 95.62 117 HIS A N 1
ATOM 896 C CA . HIS A 1 117 ? 9.586 -1.999 -8.531 1 95.62 117 HIS A CA 1
ATOM 897 C C . HIS A 1 117 ? 9.891 -2.754 -9.82 1 95.62 117 HIS A C 1
ATOM 899 O O . HIS A 1 117 ? 10.594 -2.238 -10.695 1 95.62 117 HIS A O 1
ATOM 905 N N . GLU A 1 118 ? 9.422 -3.922 -9.891 1 95.06 118 GLU A N 1
ATOM 906 C CA . GLU A 1 118 ? 9.609 -4.746 -11.086 1 95.06 118 GLU A CA 1
ATOM 907 C C . GLU A 1 118 ? 8.305 -4.875 -11.875 1 95.06 118 GLU A C 1
ATOM 909 O O . GLU A 1 118 ? 7.215 -4.738 -11.312 1 95.06 118 GLU A O 1
ATOM 914 N N . THR A 1 119 ? 8.461 -5.031 -13.102 1 95 119 THR A N 1
ATOM 915 C CA . THR A 1 119 ? 7.34 -5.398 -13.961 1 95 119 THR A CA 1
ATOM 916 C C . THR A 1 119 ? 7.492 -6.828 -14.469 1 95 119 THR A C 1
ATOM 918 O O . THR A 1 119 ? 8.609 -7.277 -14.75 1 95 119 THR A O 1
ATOM 921 N N . ILE A 1 120 ? 6.305 -7.48 -14.562 1 95.56 120 ILE A N 1
ATOM 922 C CA . ILE A 1 120 ? 6.387 -8.891 -14.922 1 95.56 120 ILE A CA 1
ATOM 923 C C . ILE A 1 120 ? 5.363 -9.211 -16.016 1 95.56 120 ILE A C 1
ATOM 925 O O . ILE A 1 120 ? 4.496 -8.391 -16.312 1 95.56 120 ILE A O 1
ATOM 929 N N . THR A 1 121 ? 5.539 -10.352 -16.641 1 95.94 121 THR A N 1
ATOM 930 C CA . THR A 1 121 ? 4.531 -11.016 -17.453 1 95.94 121 THR A CA 1
ATOM 931 C C . THR A 1 121 ? 4.191 -12.391 -16.891 1 95.94 121 THR A C 1
ATOM 933 O O . THR A 1 121 ? 5.012 -13.008 -16.203 1 95.94 121 THR A O 1
ATOM 936 N N . TRP A 1 122 ? 2.959 -12.758 -17.141 1 96.44 122 TRP A N 1
ATOM 937 C CA . TRP A 1 122 ? 2.51 -14.031 -16.594 1 96.44 122 TRP A CA 1
ATOM 938 C C . TRP A 1 122 ? 2.779 -15.172 -17.578 1 96.44 122 TRP A C 1
ATOM 940 O O . TRP A 1 122 ? 2.658 -15 -18.781 1 96.44 122 TRP A O 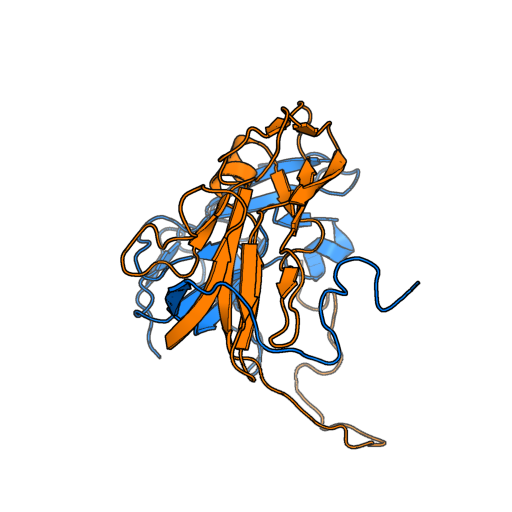1
ATOM 950 N N . GLU A 1 123 ? 3.131 -16.281 -17.078 1 96.62 123 GLU A N 1
ATOM 951 C CA . GLU A 1 123 ? 3.115 -17.562 -17.781 1 96.62 123 GLU A CA 1
ATOM 952 C C . GLU A 1 123 ? 2.158 -18.547 -17.109 1 96.62 123 GLU A C 1
ATOM 954 O O . GLU A 1 123 ? 2.393 -18.969 -15.977 1 96.62 123 GLU A O 1
ATOM 959 N N . SER A 1 124 ? 1.071 -18.859 -17.812 1 96 124 SER A N 1
ATOM 960 C CA . SER A 1 124 ? 0.093 -19.797 -17.266 1 96 124 SER A CA 1
ATOM 961 C C . SER A 1 124 ? 0.697 -21.172 -17.062 1 96 124 SER A C 1
ATOM 963 O O . SER A 1 124 ? 1.341 -21.719 -17.969 1 96 124 SER A O 1
ATOM 965 N N . ALA A 1 125 ? 0.456 -21.734 -15.867 1 96.12 125 ALA A N 1
ATOM 966 C CA . ALA A 1 125 ? 0.98 -23.062 -15.57 1 96.12 125 ALA A CA 1
ATOM 967 C C . ALA A 1 125 ? -0.1 -23.953 -14.961 1 96.12 125 ALA A C 1
ATOM 969 O O . ALA A 1 125 ? -1.05 -23.453 -14.352 1 96.12 125 ALA A O 1
ATOM 970 N N . GLU A 1 126 ? -0.016 -25.203 -15.141 1 95 126 GLU A N 1
ATOM 971 C CA . GLU A 1 126 ? -0.919 -26.156 -14.516 1 95 126 GLU A CA 1
ATOM 972 C C . GLU A 1 126 ? -0.415 -26.578 -13.141 1 95 126 GLU A C 1
ATOM 974 O O . GLU A 1 126 ? -1.201 -27 -12.289 1 95 126 GLU A O 1
ATOM 979 N N . GLU A 1 127 ? 0.902 -26.531 -12.977 1 94.31 127 GLU A N 1
ATOM 980 C CA . GLU A 1 127 ? 1.535 -26.859 -11.703 1 94.31 127 GLU A CA 1
ATOM 981 C C . GLU A 1 127 ? 2.701 -25.922 -11.406 1 94.31 127 GLU A C 1
ATOM 983 O O . GLU A 1 127 ? 3.314 -25.375 -12.328 1 94.31 127 GLU A O 1
ATOM 988 N N . LEU A 1 128 ? 2.936 -25.734 -10.094 1 94.19 128 LEU A N 1
ATOM 989 C CA . LEU A 1 128 ? 4.098 -24.984 -9.648 1 94.19 128 LEU A CA 1
ATOM 990 C C . LEU A 1 128 ? 5.117 -25.891 -8.977 1 94.19 128 LEU A C 1
ATOM 992 O O . LEU A 1 128 ? 4.785 -27.016 -8.586 1 94.19 128 LEU A O 1
ATOM 996 N N . SER A 1 129 ? 6.328 -25.391 -8.984 1 92.94 129 SER A N 1
ATOM 997 C CA . SER A 1 129 ? 7.367 -26.203 -8.352 1 92.94 129 SER A CA 1
ATOM 998 C C . SER A 1 129 ? 7.102 -26.375 -6.855 1 92.94 129 SER A C 1
ATOM 1000 O O . SER A 1 129 ? 6.461 -25.516 -6.234 1 92.94 129 SER A O 1
ATOM 1002 N N . ASP A 1 130 ? 7.551 -27.484 -6.227 1 91.12 130 ASP A N 1
ATOM 1003 C CA . ASP A 1 130 ? 7.406 -27.734 -4.797 1 91.12 130 ASP A CA 1
ATOM 1004 C C . ASP A 1 130 ? 8.438 -26.953 -3.99 1 91.12 130 ASP A C 1
ATOM 1006 O O . ASP A 1 130 ? 9.555 -26.734 -4.457 1 91.12 130 ASP A O 1
ATOM 1010 N N . THR A 1 131 ? 7.992 -26.453 -2.855 1 90.19 131 THR A N 1
ATOM 1011 C CA . THR A 1 131 ? 8.891 -25.844 -1.885 1 90.19 131 THR A CA 1
ATOM 1012 C C . THR A 1 131 ? 8.602 -26.359 -0.479 1 90.19 131 THR A C 1
ATOM 1014 O O . THR A 1 131 ? 7.574 -27 -0.244 1 90.19 131 THR A O 1
ATOM 1017 N N . ALA A 1 132 ? 9.508 -26.156 0.463 1 83.94 132 ALA A N 1
ATOM 1018 C CA . ALA A 1 132 ? 9.289 -26.547 1.854 1 83.94 132 ALA A CA 1
ATOM 1019 C C . ALA A 1 132 ? 8.094 -25.812 2.453 1 83.94 132 ALA A C 1
ATOM 1021 O O . ALA A 1 132 ? 7.32 -26.406 3.217 1 83.94 132 ALA A O 1
ATOM 1022 N N . ARG A 1 133 ? 7.871 -24.609 2.193 1 83.06 133 ARG A N 1
ATOM 1023 C CA . ARG A 1 133 ? 6.762 -23.797 2.688 1 83.06 133 ARG A CA 1
ATOM 1024 C C . ARG A 1 133 ? 5.445 -24.234 2.057 1 83.06 133 ARG A C 1
ATOM 1026 O O . ARG A 1 133 ? 4.41 -24.281 2.729 1 83.06 133 ARG A O 1
ATOM 1033 N N . GLY A 1 134 ? 5.414 -24.5 0.804 1 89.62 134 GLY A N 1
ATOM 1034 C CA . GLY A 1 134 ? 4.254 -24.984 0.074 1 89.62 134 GLY A CA 1
ATOM 1035 C C . GLY A 1 134 ? 3.068 -24.031 0.148 1 89.62 134 GLY A C 1
ATOM 1036 O O . GLY A 1 134 ? 3.199 -22.844 -0.149 1 89.62 134 GLY A O 1
ATOM 1037 N N . GLU A 1 135 ? 1.996 -24.547 0.682 1 84.75 135 GLU A N 1
ATOM 1038 C CA . GLU A 1 135 ? 0.733 -23.812 0.658 1 84.75 135 GLU A CA 1
ATOM 1039 C C . GLU A 1 135 ? 0.432 -23.188 2.018 1 84.75 135 GLU A C 1
ATOM 1041 O O . GLU A 1 135 ? -0.684 -22.734 2.258 1 84.75 135 GLU A O 1
ATOM 1046 N N . GLY A 1 136 ? 1.441 -23.203 2.934 1 81.19 136 GLY A N 1
ATOM 1047 C CA . GLY A 1 136 ? 1.205 -22.656 4.266 1 81.19 136 GLY A CA 1
ATOM 1048 C C . GLY A 1 136 ? 1.074 -21.156 4.281 1 81.19 136 GLY A C 1
ATOM 1049 O O . GLY A 1 136 ? 2.074 -20.438 4.195 1 81.19 136 GLY A O 1
ATOM 1050 N N . GLY A 1 137 ? -0.025 -20.656 4.254 1 74.5 137 GLY A N 1
ATOM 1051 C CA . GLY A 1 137 ? -0.315 -19.234 4.188 1 74.5 137 GLY A CA 1
ATOM 1052 C C . GLY A 1 137 ? -0.717 -18.641 5.527 1 74.5 137 GLY A C 1
ATOM 1053 O O . GLY A 1 137 ? -0.047 -18.875 6.539 1 74.5 137 GLY A O 1
ATOM 1054 N N . TYR A 1 138 ? -1.784 -18 5.617 1 72.5 138 TYR A N 1
ATOM 1055 C CA . TYR A 1 138 ? -2.291 -17.328 6.805 1 72.5 138 TYR A CA 1
ATOM 1056 C C . TYR A 1 138 ? -2.299 -18.266 8.008 1 72.5 138 TYR A C 1
ATOM 1058 O O . TYR A 1 138 ? -2.93 -19.312 7.973 1 72.5 138 TYR A O 1
ATOM 1066 N N . GLY A 1 139 ? -1.675 -17.906 9.062 1 64.19 139 GLY A N 1
ATOM 1067 C CA . GLY A 1 139 ? -1.731 -18.625 10.328 1 64.19 139 GLY A CA 1
ATOM 1068 C C . GLY A 1 139 ? -0.743 -19.766 10.406 1 64.19 139 GLY A C 1
ATOM 1069 O O . GLY A 1 139 ? -0.752 -20.547 11.367 1 64.19 139 GLY A O 1
ATOM 1070 N N . HIS A 1 140 ? -0.098 -20.188 9.375 1 60.19 140 HIS A N 1
ATOM 1071 C CA . HIS A 1 140 ? 0.708 -21.406 9.375 1 60.19 140 HIS A CA 1
ATOM 1072 C C . HIS A 1 140 ? 1.884 -21.281 10.336 1 60.19 140 HIS A C 1
ATOM 1074 O O . HIS A 1 140 ? 2.289 -22.266 10.961 1 60.19 140 HIS A O 1
ATOM 1080 N N . THR A 1 141 ? 2.764 -20.484 10.219 1 53.16 141 THR A N 1
ATOM 1081 C CA . THR A 1 141 ? 3.975 -20.625 11.016 1 53.16 141 THR A CA 1
ATOM 1082 C C . THR A 1 141 ? 3.699 -20.297 12.484 1 53.16 141 THR A C 1
ATOM 1084 O O . THR A 1 141 ? 4.457 -20.703 13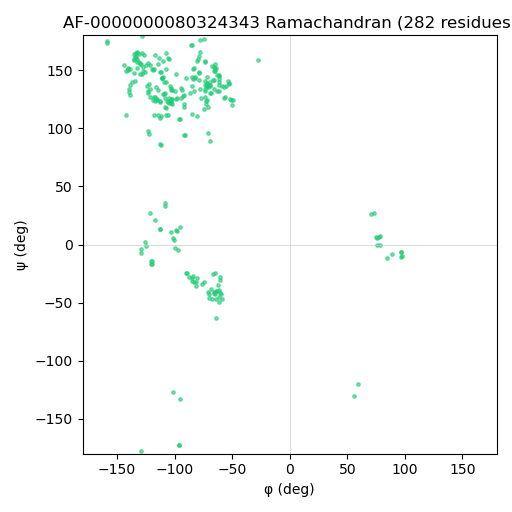.367 1 53.16 141 THR A O 1
ATOM 1087 N N . GLY A 1 142 ? 2.848 -19.188 13.203 1 43.94 142 GLY A N 1
ATOM 1088 C CA . GLY A 1 142 ? 3.025 -18.766 14.586 1 43.94 142 GLY A CA 1
ATOM 1089 C C . GLY A 1 142 ? 1.718 -18.453 15.289 1 43.94 142 GLY A C 1
ATOM 1090 O O . GLY A 1 142 ? 0.86 -17.766 14.734 1 43.94 142 GLY A O 1
ATOM 1091 N N . LYS A 1 143 ? 1.124 -19.156 16.312 1 38.78 143 LYS A N 1
ATOM 1092 C CA . LYS A 1 143 ? 0.561 -18.5 17.484 1 38.78 143 LYS A CA 1
ATOM 1093 C C . LYS A 1 143 ? 1.652 -18.141 18.5 1 38.78 143 LYS A C 1
ATOM 1095 O O . LYS A 1 143 ? 2.672 -18.828 18.578 1 38.78 143 LYS A O 1
ATOM 1100 N N . MET B 1 1 ? 10.352 -9.891 -16.672 1 92.69 1 MET B N 1
ATOM 1101 C CA . MET B 1 1 ? 10.492 -11.172 -15.984 1 92.69 1 MET B CA 1
ATOM 1102 C C . MET B 1 1 ? 9.211 -11.984 -16.094 1 92.69 1 MET B C 1
ATOM 1104 O O . MET B 1 1 ? 8.109 -11.445 -15.945 1 92.69 1 MET B O 1
ATOM 1108 N N . LYS B 1 2 ? 9.336 -13.258 -16.406 1 96.19 2 LYS B N 1
ATOM 1109 C CA . LYS B 1 2 ? 8.172 -14.125 -16.531 1 96.19 2 LYS B CA 1
ATOM 1110 C C . LYS B 1 2 ? 7.879 -14.859 -15.219 1 96.19 2 LYS B C 1
ATOM 1112 O O . LYS B 1 2 ? 8.781 -15.438 -14.617 1 96.19 2 LYS B O 1
ATOM 1117 N N . ILE B 1 3 ? 6.605 -14.852 -14.789 1 97.19 3 ILE B N 1
ATOM 1118 C CA . ILE B 1 3 ? 6.211 -15.5 -13.539 1 97.19 3 ILE B CA 1
ATOM 1119 C C . ILE B 1 3 ? 5.117 -16.531 -13.812 1 97.19 3 ILE B C 1
ATOM 1121 O O . ILE B 1 3 ? 4.117 -16.219 -14.469 1 97.19 3 ILE B O 1
ATOM 1125 N N . ASN B 1 4 ? 5.332 -17.734 -13.289 1 97.69 4 ASN B N 1
ATOM 1126 C CA . ASN B 1 4 ? 4.301 -18.766 -13.406 1 97.69 4 ASN B CA 1
ATOM 1127 C C . ASN B 1 4 ? 3.104 -18.469 -12.508 1 97.69 4 ASN B C 1
ATOM 1129 O O . ASN B 1 4 ? 3.271 -18.062 -11.359 1 97.69 4 ASN B O 1
ATOM 1133 N N . ILE B 1 5 ? 1.956 -18.656 -13.07 1 97.88 5 ILE B N 1
ATOM 1134 C CA . ILE B 1 5 ? 0.728 -18.422 -12.328 1 97.88 5 ILE B CA 1
ATOM 1135 C C . ILE B 1 5 ? -0.284 -19.516 -12.625 1 97.88 5 ILE B C 1
ATOM 1137 O O . ILE B 1 5 ? -0.399 -19.969 -13.766 1 97.88 5 ILE B O 1
ATOM 1141 N N . ILE B 1 6 ? -0.927 -19.969 -11.578 1 98 6 ILE B N 1
ATOM 1142 C CA . ILE B 1 6 ? -2.133 -20.781 -11.711 1 98 6 ILE B CA 1
ATOM 1143 C C . ILE B 1 6 ? -3.359 -19.938 -11.367 1 98 6 ILE B C 1
ATOM 1145 O O . ILE B 1 6 ? -3.408 -19.312 -10.312 1 98 6 ILE B O 1
ATOM 1149 N N . ASN B 1 7 ? -4.293 -19.891 -12.242 1 97.94 7 ASN B N 1
ATOM 1150 C CA . ASN B 1 7 ? -5.539 -19.156 -12.062 1 97.94 7 ASN B CA 1
ATOM 1151 C C . ASN B 1 7 ? -6.738 -20.109 -11.969 1 97.94 7 ASN B C 1
ATOM 1153 O O . ASN B 1 7 ? -7.16 -20.672 -12.977 1 97.94 7 ASN B O 1
ATOM 1157 N N . LYS B 1 8 ? -7.293 -20.234 -10.797 1 97.5 8 LYS B N 1
ATOM 1158 C CA . LYS B 1 8 ? -8.43 -21.125 -10.578 1 97.5 8 LYS B CA 1
ATOM 1159 C C . LYS B 1 8 ? -9.742 -20.359 -10.633 1 97.5 8 LYS B C 1
ATOM 1161 O O . LYS B 1 8 ? -10.82 -20.969 -10.562 1 97.5 8 LYS B O 1
ATOM 1166 N N . SER B 1 9 ? -9.688 -19.078 -10.758 1 96.25 9 SER B N 1
ATOM 1167 C CA . SER B 1 9 ? -10.891 -18.234 -10.68 1 96.25 9 SER B CA 1
ATOM 1168 C C . SER B 1 9 ? -11.609 -18.172 -12.023 1 96.25 9 SER B C 1
ATOM 1170 O O . SER B 1 9 ? -12.812 -17.922 -12.07 1 96.25 9 SER B O 1
ATOM 1172 N N . GLY B 1 10 ? -10.875 -18.344 -13.125 1 95.12 10 GLY B N 1
ATOM 1173 C CA . GLY B 1 10 ? -11.438 -18.125 -14.445 1 95.12 10 GLY B CA 1
ATOM 1174 C C . GLY B 1 10 ? -11.586 -16.656 -14.805 1 95.12 10 GLY B C 1
ATOM 1175 O O . GLY B 1 10 ? -12.07 -16.312 -15.883 1 95.12 10 GLY B O 1
ATOM 1176 N N . LEU B 1 11 ? -11.227 -15.773 -13.945 1 96.56 11 LEU B N 1
ATOM 1177 C CA . LEU B 1 11 ? -11.25 -14.336 -14.195 1 96.56 11 LEU B CA 1
ATOM 1178 C C . LEU B 1 11 ? -9.969 -13.883 -14.891 1 96.56 11 LEU B C 1
ATOM 1180 O O . LEU B 1 11 ? -9.039 -14.68 -15.062 1 96.56 11 LEU B O 1
ATOM 1184 N N . ALA B 1 12 ? -10.008 -12.664 -15.289 1 95.44 12 ALA B N 1
ATOM 1185 C CA . ALA B 1 12 ? -8.812 -12.109 -15.914 1 95.44 12 ALA B CA 1
ATOM 1186 C C . ALA B 1 12 ? -7.633 -12.117 -14.938 1 95.44 12 ALA B C 1
ATOM 1188 O O . ALA B 1 12 ? -7.801 -11.844 -13.75 1 95.44 12 ALA B O 1
ATOM 1189 N N . LEU B 1 13 ? -6.469 -12.383 -15.453 1 97.06 13 LEU B N 1
ATOM 1190 C CA . LEU B 1 13 ? -5.254 -12.312 -14.648 1 97.06 13 LEU B CA 1
ATOM 1191 C C . LEU B 1 13 ? -4.98 -10.883 -14.195 1 97.06 13 LEU B C 1
ATOM 1193 O O . LEU B 1 13 ? -5.441 -9.93 -14.828 1 97.06 13 LEU B O 1
ATOM 1197 N N . PRO B 1 14 ? -4.246 -10.766 -13.07 1 96.81 14 PRO B N 1
ATOM 1198 C CA . PRO B 1 14 ? -3.818 -9.414 -12.711 1 96.81 14 PRO B CA 1
ATOM 1199 C C . PRO B 1 14 ? -3.09 -8.703 -13.852 1 96.81 14 PRO B C 1
ATOM 1201 O O . PRO B 1 14 ? -2.285 -9.32 -14.555 1 96.81 14 PRO B O 1
ATOM 1204 N N . GLN B 1 15 ? -3.385 -7.434 -13.961 1 94.62 15 GLN B N 1
ATOM 1205 C CA . GLN B 1 15 ? -2.787 -6.688 -15.062 1 94.62 15 GLN B CA 1
ATOM 1206 C C . GLN B 1 15 ? -2.457 -5.258 -14.648 1 94.62 15 GLN B C 1
ATOM 1208 O O . GLN B 1 15 ? -3.125 -4.688 -13.781 1 94.62 15 GLN B O 1
ATOM 1213 N N . TYR B 1 16 ? -1.482 -4.742 -15.352 1 95.31 16 TYR B N 1
ATOM 1214 C CA . TYR B 1 16 ? -1.165 -3.326 -15.211 1 95.31 16 TYR B CA 1
ATOM 1215 C C . TYR B 1 16 ? -2.172 -2.463 -15.961 1 95.31 16 TYR B C 1
ATOM 1217 O O . TYR B 1 16 ? -2.379 -2.645 -17.156 1 95.31 16 TYR B O 1
ATOM 1225 N N . GLU B 1 17 ? -2.748 -1.513 -15.227 1 90.56 17 GLU B N 1
ATOM 1226 C CA . GLU B 1 17 ? -3.781 -0.694 -15.852 1 90.56 17 GLU B CA 1
ATOM 1227 C C . GLU B 1 17 ? -3.176 0.315 -16.812 1 90.56 17 GLU B C 1
ATOM 1229 O O . GLU B 1 17 ? -3.814 0.704 -17.797 1 90.56 17 GLU B O 1
ATOM 1234 N N . THR B 1 18 ? -1.956 0.818 -16.547 1 90.38 18 THR B N 1
ATOM 1235 C CA . THR B 1 18 ? -1.25 1.76 -17.406 1 90.38 18 THR B CA 1
ATOM 1236 C C . THR B 1 18 ? 0.192 1.312 -17.625 1 90.38 18 THR B C 1
ATOM 1238 O O . THR B 1 18 ? 0.681 0.411 -16.953 1 90.38 18 THR B O 1
ATOM 1241 N N . ALA B 1 19 ? 0.829 1.885 -18.562 1 88.56 19 ALA B N 1
ATOM 1242 C CA . ALA B 1 19 ? 2.139 1.444 -19.031 1 88.56 19 ALA B CA 1
ATOM 1243 C C . ALA B 1 19 ? 3.172 1.498 -17.922 1 88.56 19 ALA B C 1
ATOM 1245 O O . ALA B 1 19 ? 4.098 0.685 -17.875 1 88.56 19 ALA B O 1
ATOM 1246 N N . HIS B 1 20 ? 2.994 2.432 -17.016 1 91.06 20 HIS B N 1
ATOM 1247 C CA . HIS B 1 20 ? 4.035 2.582 -16 1 91.06 20 HIS B CA 1
ATOM 1248 C C . HIS B 1 20 ? 3.475 2.396 -14.602 1 91.06 20 HIS B C 1
ATOM 1250 O O . HIS B 1 20 ? 4.02 2.934 -13.633 1 91.06 20 HIS B O 1
ATOM 1256 N N . ALA B 1 21 ? 2.404 1.623 -14.57 1 94.19 21 ALA B N 1
ATOM 1257 C CA . ALA B 1 21 ? 1.849 1.266 -13.266 1 94.19 21 ALA B CA 1
ATOM 1258 C C . ALA B 1 21 ? 2.812 0.379 -12.484 1 94.19 21 ALA B C 1
ATOM 1260 O O . ALA B 1 21 ? 3.455 -0.505 -13.055 1 94.19 21 ALA B O 1
ATOM 1261 N N . ALA B 1 22 ? 2.859 0.621 -11.195 1 95.31 22 ALA B N 1
ATOM 1262 C CA . ALA B 1 22 ? 3.68 -0.212 -10.32 1 95.31 22 ALA B CA 1
ATOM 1263 C C . ALA B 1 22 ? 2.943 -1.488 -9.93 1 95.31 22 ALA B C 1
ATOM 1265 O O . ALA B 1 22 ? 3.566 -2.523 -9.68 1 95.31 22 ALA B O 1
ATOM 1266 N N . GLY B 1 23 ? 1.614 -1.376 -9.828 1 96.69 23 GLY B N 1
ATOM 1267 C CA . GLY B 1 23 ? 0.848 -2.5 -9.312 1 96.69 23 GLY B CA 1
ATOM 1268 C C . GLY B 1 23 ? -0.127 -3.068 -10.328 1 96.69 23 GLY B C 1
ATOM 1269 O O . GLY B 1 23 ? -0.469 -2.404 -11.305 1 96.69 23 GLY B O 1
ATOM 1270 N N . MET B 1 24 ? -0.583 -4.309 -10.039 1 97.69 24 MET B N 1
ATOM 1271 C CA . MET B 1 24 ? -1.612 -5.008 -10.805 1 97.69 24 MET B CA 1
ATOM 1272 C C . MET B 1 24 ? -2.854 -5.246 -9.953 1 97.69 24 MET B C 1
ATOM 1274 O O . MET B 1 24 ? -2.758 -5.77 -8.844 1 97.69 24 MET B O 1
ATOM 1278 N N . ASP B 1 25 ? -3.965 -4.996 -10.508 1 97.31 25 ASP B N 1
ATOM 1279 C CA . ASP B 1 25 ? -5.203 -5.184 -9.758 1 97.31 25 ASP B CA 1
ATOM 1280 C C . ASP B 1 25 ? -5.504 -6.668 -9.555 1 97.31 25 ASP B C 1
ATOM 1282 O O . ASP B 1 25 ? -5.312 -7.477 -10.461 1 97.31 25 ASP B O 1
ATOM 1286 N N . MET B 1 26 ? -5.965 -6.957 -8.359 1 97.81 26 MET B N 1
ATOM 1287 C CA . MET B 1 26 ? -6.387 -8.312 -8.008 1 97.81 26 MET B CA 1
ATOM 1288 C C . MET B 1 26 ? -7.902 -8.375 -7.816 1 97.81 26 MET B C 1
ATOM 1290 O O . MET B 1 26 ? -8.5 -7.465 -7.238 1 97.81 26 MET B O 1
ATOM 1294 N N . ARG B 1 27 ? -8.453 -9.438 -8.219 1 98.5 27 ARG B N 1
ATOM 1295 C CA . ARG B 1 27 ? -9.906 -9.578 -8.18 1 98.5 27 ARG B CA 1
ATOM 1296 C C . ARG B 1 27 ? -10.328 -10.625 -7.156 1 98.5 27 ARG B C 1
ATOM 1298 O O . ARG B 1 27 ? -9.641 -11.641 -6.984 1 98.5 27 ARG B O 1
ATOM 1305 N N . ALA B 1 28 ? -11.477 -10.391 -6.59 1 98.69 28 ALA B N 1
ATOM 1306 C CA . ALA B 1 28 ? -12.078 -11.359 -5.672 1 98.69 28 ALA B CA 1
ATOM 1307 C C . ALA B 1 28 ? -12.586 -12.586 -6.422 1 98.69 28 ALA B C 1
ATOM 1309 O O . ALA B 1 28 ? -13.156 -12.469 -7.508 1 98.69 28 ALA B O 1
ATOM 1310 N N . PHE B 1 29 ? -12.32 -13.758 -5.867 1 98.62 29 PHE B N 1
ATOM 1311 C CA . PHE B 1 29 ? -12.859 -15.023 -6.328 1 98.62 29 PHE B CA 1
ATOM 1312 C C . PHE B 1 29 ? -13.812 -15.617 -5.293 1 98.62 29 PHE B C 1
ATOM 1314 O O . PHE B 1 29 ? -13.391 -16.375 -4.414 1 98.62 29 PHE B O 1
ATOM 1321 N N . VAL B 1 30 ? -15.055 -15.203 -5.395 1 98.19 30 VAL B N 1
ATOM 1322 C CA . VAL B 1 30 ? -16.047 -15.641 -4.426 1 98.19 30 VAL B CA 1
ATOM 1323 C C . VAL B 1 30 ? -17.25 -16.234 -5.152 1 98.19 30 VAL B C 1
ATOM 1325 O O . VAL B 1 30 ? -17.562 -15.836 -6.281 1 98.19 30 VAL B O 1
ATOM 1328 N N . THR B 1 31 ? -17.859 -17.156 -4.531 1 97.12 31 THR B N 1
ATOM 1329 C CA . THR B 1 31 ? -19 -17.828 -5.137 1 97.12 31 THR B CA 1
ATOM 1330 C C . THR B 1 31 ? -20.297 -17.125 -4.781 1 97.12 31 THR B C 1
ATOM 1332 O O . THR B 1 31 ? -21.312 -17.312 -5.453 1 97.12 31 THR B O 1
ATOM 1335 N N . GLU B 1 32 ? -20.344 -16.406 -3.701 1 97.44 32 GLU B N 1
ATOM 1336 C CA . GLU B 1 32 ? -21.484 -15.617 -3.258 1 97.44 32 GLU B CA 1
ATOM 1337 C C . GLU B 1 32 ? -21.031 -14.234 -2.777 1 97.44 32 GLU B C 1
ATOM 1339 O O . GLU B 1 32 ? -19.859 -14.031 -2.461 1 97.44 32 GLU B O 1
ATOM 1344 N N . GLU B 1 33 ? -22.016 -13.391 -2.814 1 97.44 33 GLU B N 1
ATOM 1345 C CA . GLU B 1 33 ? -21.734 -12.047 -2.301 1 97.44 33 GLU B CA 1
ATOM 1346 C C . GLU B 1 33 ? -21.234 -12.102 -0.863 1 97.44 33 GLU B C 1
ATOM 1348 O O . GLU B 1 33 ? -21.75 -12.867 -0.044 1 97.44 33 GLU B O 1
ATOM 1353 N N . LEU B 1 34 ? -20.203 -11.336 -0.634 1 98.06 34 LEU B N 1
ATOM 1354 C CA . LEU B 1 34 ? -19.656 -11.227 0.712 1 98.06 34 LEU B CA 1
ATOM 1355 C C . LEU B 1 34 ? -19.875 -9.828 1.276 1 98.06 34 LEU B C 1
ATOM 1357 O O . LEU B 1 34 ? -19.5 -8.828 0.655 1 98.06 34 LEU B O 1
ATOM 1361 N N . VAL B 1 35 ? -20.516 -9.773 2.408 1 98.56 35 VAL B N 1
ATOM 1362 C CA . VAL B 1 35 ? -20.719 -8.492 3.07 1 98.56 35 VAL B CA 1
ATOM 1363 C C . VAL B 1 35 ? -19.688 -8.297 4.172 1 98.56 35 VAL B C 1
ATOM 1365 O O . VAL B 1 35 ? -19.516 -9.172 5.027 1 98.56 35 VAL B O 1
ATOM 1368 N N . ILE B 1 36 ? -19 -7.207 4.074 1 98.56 36 ILE B N 1
ATOM 1369 C CA . ILE B 1 36 ? -18.062 -6.824 5.129 1 98.56 36 ILE B CA 1
ATOM 1370 C C . ILE B 1 36 ? -18.656 -5.672 5.941 1 98.56 36 ILE B C 1
ATOM 1372 O O . ILE B 1 36 ? -18.719 -4.539 5.461 1 98.56 36 ILE B O 1
ATO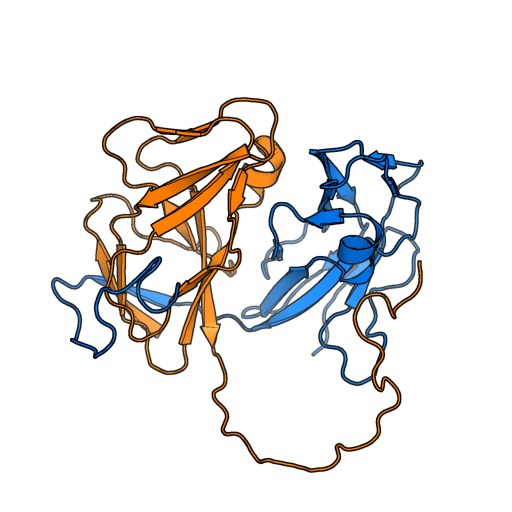M 1376 N N . LYS B 1 37 ? -19.016 -5.941 7.211 1 98.56 37 LYS B N 1
ATOM 1377 C CA . LYS B 1 37 ? -19.625 -4.922 8.07 1 98.56 37 LYS B CA 1
ATOM 1378 C C . LYS B 1 37 ? -18.562 -3.971 8.617 1 98.56 37 LYS B C 1
ATOM 1380 O O . LYS B 1 37 ? -17.359 -4.266 8.555 1 98.56 37 LYS B O 1
ATOM 1385 N N . PRO B 1 38 ? -19.031 -2.83 9.094 1 97.69 38 PRO B N 1
ATOM 1386 C CA . PRO B 1 38 ? -18.062 -1.905 9.695 1 97.69 38 PRO B CA 1
ATOM 1387 C C . PRO B 1 38 ? -17.141 -2.586 10.711 1 97.69 38 PRO B C 1
ATOM 1389 O O . PRO B 1 38 ? -17.625 -3.293 11.602 1 97.69 38 PRO B O 1
ATOM 1392 N N . MET B 1 39 ? -15.852 -2.459 10.492 1 96.88 39 MET B N 1
ATOM 1393 C CA . MET B 1 39 ? -14.781 -2.93 11.367 1 96.88 39 MET B CA 1
ATOM 1394 C C . MET B 1 39 ? -14.609 -4.438 11.25 1 96.88 39 MET B C 1
ATOM 1396 O O . MET B 1 39 ? -13.805 -5.035 11.969 1 96.88 39 MET B O 1
ATOM 1400 N N . GLN B 1 40 ? -15.281 -5.086 10.375 1 98.25 40 GLN B N 1
ATOM 1401 C CA . GLN B 1 40 ? -15.117 -6.52 10.141 1 98.25 40 GLN B CA 1
ATOM 1402 C C . GLN B 1 40 ? -13.938 -6.797 9.219 1 98.25 40 GLN B C 1
ATOM 1404 O O . GLN B 1 40 ? -13.68 -6.035 8.281 1 98.25 40 GLN B O 1
ATOM 1409 N N . ARG B 1 41 ? -13.273 -7.836 9.5 1 98.12 41 ARG B N 1
ATOM 1410 C CA . ARG B 1 41 ? -12.227 -8.344 8.625 1 98.12 41 ARG B CA 1
ATOM 1411 C C . ARG B 1 41 ? -12.672 -9.617 7.914 1 98.12 41 ARG B C 1
ATOM 1413 O O . ARG B 1 41 ? -13.336 -10.469 8.516 1 98.12 41 ARG B O 1
ATOM 1420 N N . VAL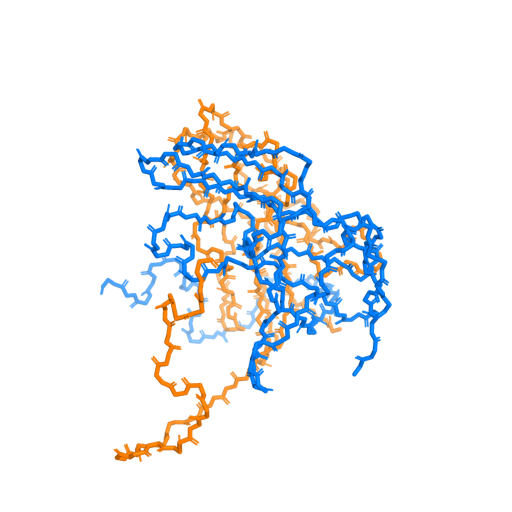 B 1 42 ? -12.336 -9.734 6.688 1 98.06 42 VAL B N 1
ATOM 1421 C CA . VAL B 1 42 ? -12.703 -10.914 5.906 1 98.06 42 VAL B CA 1
ATOM 1422 C C . VAL B 1 42 ? -11.531 -11.32 5.008 1 98.06 42 VAL B C 1
ATOM 1424 O O . VAL B 1 42 ? -10.906 -10.469 4.371 1 98.06 42 VAL B O 1
ATOM 1427 N N . LEU B 1 43 ? -11.234 -12.555 5.051 1 97.75 43 LEU B N 1
ATOM 1428 C CA . LEU B 1 43 ? -10.227 -13.102 4.152 1 97.75 43 LEU B CA 1
ATOM 1429 C C . LEU B 1 43 ? -10.844 -13.461 2.801 1 97.75 43 LEU B C 1
ATOM 1431 O O . LEU B 1 43 ? -11.641 -14.398 2.707 1 97.75 43 LEU B O 1
ATOM 1435 N N . VAL B 1 44 ? -10.5 -12.766 1.754 1 98.38 44 VAL B N 1
ATOM 1436 C CA . VAL B 1 44 ? -11.125 -12.922 0.445 1 98.38 44 VAL B CA 1
ATOM 1437 C C . VAL B 1 44 ? -10.18 -13.68 -0.489 1 98.38 44 VAL B C 1
ATOM 1439 O O . VAL B 1 44 ? -9.055 -13.242 -0.734 1 98.38 44 VAL B O 1
ATOM 1442 N N . PRO B 1 45 ? -10.594 -14.773 -1.02 1 98.25 45 PRO B N 1
ATOM 1443 C CA . PRO B 1 45 ? -9.75 -15.523 -1.959 1 98.25 45 PRO B CA 1
ATOM 1444 C C . PRO B 1 45 ? -9.656 -14.852 -3.328 1 98.25 45 PRO B C 1
ATOM 1446 O O . PRO B 1 45 ? -10.547 -14.086 -3.707 1 98.25 45 PRO B O 1
ATOM 1449 N N . THR B 1 46 ? -8.594 -15.164 -4.086 1 98.44 46 THR B N 1
ATOM 1450 C CA . THR B 1 46 ? -8.422 -14.633 -5.43 1 98.44 46 THR B CA 1
ATOM 1451 C C . THR B 1 46 ? -8.344 -15.758 -6.457 1 98.44 46 THR B C 1
ATOM 1453 O O . THR B 1 46 ? -8.43 -15.516 -7.66 1 98.44 46 THR B O 1
ATOM 1456 N N . GLY B 1 47 ? -8.086 -17 -5.945 1 98.12 47 GLY B N 1
ATOM 1457 C CA . GLY B 1 47 ? -7.93 -18.156 -6.832 1 98.12 47 GLY B CA 1
ATOM 1458 C C . GLY B 1 47 ? -6.566 -18.219 -7.492 1 98.12 47 GLY B C 1
ATOM 1459 O O . GLY B 1 47 ? -6.336 -19.047 -8.375 1 98.12 47 GLY B O 1
ATOM 1460 N N . LEU B 1 48 ? -5.645 -17.359 -7.117 1 98.19 48 LEU B N 1
ATOM 1461 C CA . LEU B 1 48 ? -4.363 -17.234 -7.797 1 98.19 48 LEU B CA 1
ATOM 1462 C C . LEU B 1 48 ? -3.248 -17.891 -6.988 1 98.19 48 LEU B C 1
ATOM 1464 O O . LEU B 1 48 ? -3.215 -17.781 -5.762 1 98.19 48 LEU B O 1
ATOM 1468 N N . HIS B 1 49 ? -2.408 -18.609 -7.613 1 98.06 49 HIS B N 1
ATOM 1469 C CA . HIS B 1 49 ? -1.145 -19.141 -7.125 1 98.06 49 HIS B CA 1
ATOM 1470 C C . HIS B 1 49 ? 0.019 -18.719 -8.008 1 98.06 49 HIS B C 1
ATOM 1472 O O . HIS B 1 49 ? -0.078 -18.766 -9.242 1 98.06 49 HIS B O 1
ATOM 1478 N N . ILE B 1 50 ? 1.123 -18.312 -7.363 1 97.94 50 ILE B N 1
ATOM 1479 C CA . ILE B 1 50 ? 2.217 -17.844 -8.211 1 97.94 50 ILE B CA 1
ATOM 1480 C C . ILE B 1 50 ? 3.531 -18.469 -7.742 1 97.94 50 ILE B C 1
ATOM 1482 O O . ILE B 1 50 ? 3.611 -19.016 -6.633 1 97.94 50 ILE B O 1
ATOM 1486 N N . GLU B 1 51 ? 4.465 -18.422 -8.633 1 97.44 51 GLU B N 1
ATOM 1487 C CA . GLU B 1 51 ? 5.84 -18.844 -8.383 1 97.44 51 GLU B CA 1
ATOM 1488 C C . GLU B 1 51 ? 6.828 -17.719 -8.672 1 97.44 51 GLU B C 1
ATOM 1490 O O . GLU B 1 51 ? 7.238 -17.531 -9.82 1 97.44 51 GLU B O 1
ATOM 1495 N N . LEU B 1 52 ? 7.223 -17.031 -7.598 1 96.69 52 LEU B N 1
ATOM 1496 C CA . LEU B 1 52 ? 8.164 -15.922 -7.738 1 96.69 52 LEU B CA 1
ATOM 1497 C C . LEU B 1 52 ? 9.602 -16.438 -7.727 1 96.69 52 LEU B C 1
ATOM 1499 O O . LEU B 1 52 ? 9.906 -17.422 -7.059 1 96.69 52 LEU B O 1
ATOM 1503 N N . PRO B 1 53 ? 10.445 -15.797 -8.516 1 96.56 53 PRO B N 1
ATOM 1504 C CA . PRO B 1 53 ? 11.867 -16.141 -8.391 1 96.56 53 PRO B CA 1
ATOM 1505 C C . PRO B 1 53 ? 12.445 -15.75 -7.031 1 96.56 53 PRO B C 1
ATOM 1507 O O . PRO B 1 53 ? 11.961 -14.805 -6.398 1 96.56 53 PRO B O 1
ATOM 1510 N N . VAL B 1 54 ? 13.453 -16.531 -6.57 1 95.62 54 VAL B N 1
ATOM 1511 C CA . VAL B 1 54 ? 14.172 -16.172 -5.352 1 95.62 54 VAL B CA 1
ATOM 1512 C C . VAL B 1 54 ? 14.68 -14.734 -5.453 1 95.62 54 VAL B C 1
ATOM 1514 O O . VAL B 1 54 ? 15.18 -14.32 -6.504 1 95.62 54 VAL B O 1
ATOM 1517 N N . GLY B 1 55 ? 14.578 -13.961 -4.391 1 96.62 55 GLY B N 1
ATOM 1518 C CA . GLY B 1 55 ? 15.016 -12.578 -4.371 1 96.62 55 GLY B CA 1
ATOM 1519 C C . GLY B 1 55 ? 13.891 -11.586 -4.633 1 96.62 55 GLY B C 1
ATOM 1520 O O . GLY B 1 55 ? 14.086 -10.375 -4.527 1 96.62 55 GLY B O 1
ATOM 15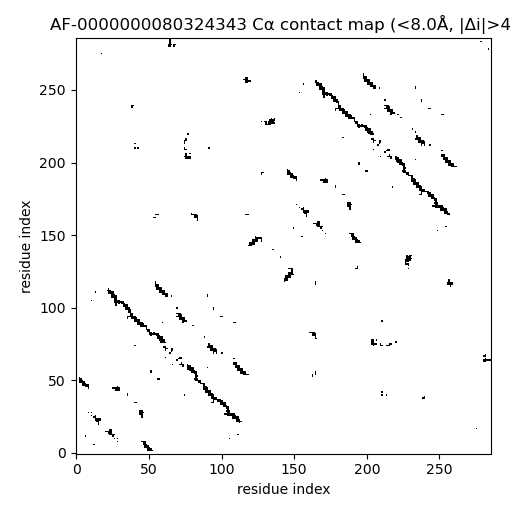21 N N . TYR B 1 56 ? 12.719 -12.109 -4.969 1 97.56 56 TYR B N 1
ATOM 1522 C CA . TYR B 1 56 ? 11.555 -11.266 -5.238 1 97.56 56 TYR B CA 1
ATOM 1523 C C . TYR B 1 56 ? 10.414 -11.586 -4.281 1 97.56 56 TYR B C 1
ATOM 1525 O O . TYR B 1 56 ? 10.336 -12.703 -3.754 1 97.56 56 TYR B O 1
ATOM 1533 N N . GLU B 1 57 ? 9.633 -10.602 -4.039 1 97.88 57 GLU B N 1
ATOM 1534 C CA . GLU B 1 57 ? 8.383 -10.742 -3.307 1 97.88 57 GLU B CA 1
ATOM 1535 C C . GLU B 1 57 ? 7.238 -10.023 -4.02 1 97.88 57 GLU B C 1
ATOM 1537 O O . GLU B 1 57 ? 7.477 -9.164 -4.867 1 97.88 57 GLU B O 1
ATOM 1542 N N . ALA B 1 58 ? 6.051 -10.508 -3.682 1 97.94 58 ALA B N 1
ATOM 1543 C CA . ALA B 1 58 ? 4.867 -9.727 -4.02 1 97.94 58 ALA B CA 1
ATOM 1544 C C . ALA B 1 58 ? 4.316 -9.008 -2.791 1 97.94 58 ALA B C 1
ATOM 1546 O O . ALA B 1 58 ? 4.246 -9.594 -1.705 1 97.94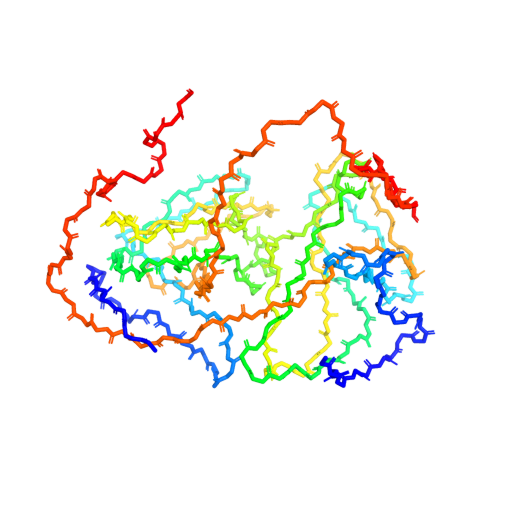 58 ALA B O 1
ATOM 1547 N N . GLN B 1 59 ? 4.02 -7.77 -2.938 1 98.38 59 GLN B N 1
ATOM 1548 C CA . GLN B 1 59 ? 3.324 -6.98 -1.927 1 98.38 59 GLN B CA 1
ATOM 1549 C C . GLN B 1 59 ? 1.857 -6.777 -2.297 1 98.38 59 GLN B C 1
ATOM 1551 O O . GLN B 1 59 ? 1.549 -6.27 -3.377 1 98.38 59 GLN B O 1
ATOM 1556 N N . ILE B 1 60 ? 0.996 -7.219 -1.411 1 98.5 60 ILE B N 1
ATOM 1557 C CA . ILE B 1 60 ? -0.434 -6.988 -1.583 1 98.5 60 ILE B CA 1
ATOM 1558 C C . ILE B 1 60 ? -0.838 -5.699 -0.87 1 98.5 60 ILE B C 1
ATOM 1560 O O . ILE B 1 60 ? -0.713 -5.594 0.352 1 98.5 60 ILE B O 1
ATOM 1564 N N . ARG B 1 61 ? -1.354 -4.691 -1.651 1 98.5 61 ARG B N 1
ATOM 1565 C CA . ARG B 1 61 ? -1.611 -3.346 -1.146 1 98.5 61 ARG B CA 1
ATOM 1566 C C . ARG B 1 61 ? -3.061 -2.936 -1.391 1 98.5 61 ARG B C 1
ATOM 1568 O O . ARG B 1 61 ? -3.707 -3.441 -2.311 1 98.5 61 ARG B O 1
ATOM 1575 N N . PRO B 1 62 ? -3.551 -2.014 -0.543 1 98.19 62 PRO B N 1
ATOM 1576 C CA . PRO B 1 62 ? -4.898 -1.489 -0.78 1 98.19 62 PRO B CA 1
ATOM 1577 C C . PRO B 1 62 ? -5.004 -0.7 -2.082 1 98.19 62 PRO B C 1
ATOM 1579 O O . PRO B 1 62 ? -4.023 -0.099 -2.525 1 98.19 62 PRO B O 1
ATOM 1582 N N . ARG B 1 63 ? -6.211 -0.758 -2.654 1 95.88 63 ARG B N 1
ATOM 1583 C CA . ARG B 1 63 ? -6.523 0.137 -3.766 1 95.88 63 ARG B CA 1
ATOM 1584 C C . ARG B 1 63 ? -6.961 1.507 -3.258 1 95.88 63 ARG B C 1
ATOM 1586 O O . ARG B 1 63 ? -7.875 1.607 -2.434 1 95.88 63 ARG B O 1
ATOM 1593 N N . SER B 1 64 ? -6.41 2.465 -3.814 1 95.44 64 SER B N 1
ATOM 1594 C CA . SER B 1 64 ? -6.754 3.814 -3.377 1 95.44 64 SER B CA 1
ATOM 1595 C C . SER B 1 64 ? -8.242 4.098 -3.574 1 95.44 64 SER B C 1
ATOM 1597 O O . SER B 1 64 ? -8.875 4.723 -2.723 1 95.44 64 SER B O 1
ATOM 1599 N N . GLY B 1 65 ? -8.797 3.684 -4.676 1 95 65 GLY B N 1
ATOM 1600 C CA . GLY B 1 65 ? -10.211 3.91 -4.953 1 95 65 GLY B CA 1
ATOM 1601 C C . GLY B 1 65 ? -11.125 3.299 -3.91 1 95 65 GLY B C 1
ATOM 1602 O O . GLY B 1 65 ? -12.07 3.947 -3.449 1 95 65 GLY B O 1
ATOM 1603 N N . LEU B 1 66 ? -10.922 2.076 -3.52 1 96.44 66 LEU B N 1
ATOM 1604 C CA . LEU B 1 66 ? -11.719 1.409 -2.5 1 96.44 66 LEU B CA 1
ATOM 1605 C C . LEU B 1 66 ? -11.547 2.084 -1.144 1 96.44 66 LEU B C 1
ATOM 1607 O O . LEU B 1 66 ? -12.516 2.246 -0.397 1 96.44 66 LEU B O 1
ATOM 1611 N N . ALA B 1 67 ? -10.305 2.412 -0.875 1 96.94 67 ALA B N 1
ATOM 1612 C CA . ALA B 1 67 ? -10.016 3.086 0.388 1 96.94 67 ALA B CA 1
ATOM 1613 C C . ALA B 1 67 ? -10.734 4.426 0.475 1 96.94 67 ALA B C 1
ATOM 1615 O O . ALA B 1 67 ? -11.398 4.719 1.473 1 96.94 67 ALA B O 1
ATOM 1616 N N . TYR B 1 68 ? -10.602 5.238 -0.582 1 96.06 68 TYR B N 1
ATOM 1617 C CA . TYR B 1 68 ? -11.164 6.586 -0.589 1 96.06 68 TYR B CA 1
ATOM 1618 C C . TYR B 1 68 ? -12.688 6.543 -0.591 1 96.06 68 TYR B C 1
ATOM 1620 O O . TYR B 1 68 ? -13.328 7.176 0.25 1 96.06 68 TYR B O 1
ATOM 1628 N N . LYS B 1 69 ? -13.281 5.73 -1.428 1 96.88 69 LYS B N 1
ATOM 1629 C CA . LYS B 1 69 ? -14.727 5.746 -1.638 1 96.88 69 LYS B CA 1
ATOM 1630 C C . LYS B 1 69 ? -15.453 4.961 -0.547 1 96.88 69 LYS B C 1
ATOM 1632 O O . LYS B 1 69 ? -16.562 5.32 -0.146 1 96.88 69 LYS B O 1
ATOM 1637 N N . HIS B 1 70 ? -14.766 3.877 -0.04 1 97.56 70 HIS B N 1
ATOM 1638 C CA . HIS B 1 70 ? -15.531 2.947 0.776 1 97.56 70 HIS B CA 1
ATOM 1639 C C . HIS B 1 70 ? -14.844 2.674 2.107 1 97.56 70 HIS B C 1
ATOM 1641 O O . HIS B 1 70 ? -15.391 1.979 2.965 1 97.56 70 HIS B O 1
ATOM 1647 N N . GLY B 1 71 ? -13.672 3.197 2.336 1 97.75 71 GLY B N 1
ATOM 1648 C CA . GLY B 1 71 ? -12.961 2.977 3.586 1 97.75 71 GLY B CA 1
ATOM 1649 C C . GLY B 1 71 ? -12.445 1.556 3.738 1 97.75 71 GLY B C 1
ATOM 1650 O O . GLY B 1 71 ? -12.312 1.057 4.855 1 97.75 71 GLY B O 1
ATOM 1651 N N . ILE B 1 72 ? -12.203 0.882 2.611 1 98.38 72 ILE B N 1
ATOM 1652 C CA . ILE B 1 72 ? -11.742 -0.501 2.643 1 98.38 72 ILE B CA 1
ATOM 1653 C C . ILE B 1 72 ? -10.219 -0.536 2.607 1 98.38 72 ILE B C 1
ATOM 1655 O O . ILE B 1 72 ? -9.594 0.119 1.768 1 98.38 72 ILE B O 1
ATOM 1659 N N . SER B 1 73 ? -9.656 -1.216 3.521 1 98.31 73 SER B N 1
ATOM 1660 C CA . SER B 1 73 ? -8.219 -1.376 3.656 1 98.31 73 SER B CA 1
ATOM 1661 C C . SER B 1 73 ? -7.832 -2.848 3.77 1 98.31 73 SER B C 1
ATOM 1663 O O . SER B 1 73 ? -8.648 -3.73 3.498 1 98.31 73 SER B O 1
ATOM 1665 N N . ILE B 1 74 ? -6.574 -3.059 3.883 1 98.06 74 ILE B N 1
ATOM 1666 C CA . ILE B 1 74 ? -5.996 -4.375 4.129 1 98.06 74 ILE B CA 1
ATOM 1667 C C . ILE B 1 74 ? -5.309 -4.391 5.492 1 98.06 74 ILE B C 1
ATOM 1669 O O . ILE B 1 74 ? -4.422 -3.576 5.754 1 98.06 74 ILE B O 1
ATOM 1673 N N . VAL B 1 75 ? -5.664 -5.312 6.336 1 95.44 75 VAL B N 1
ATOM 1674 C CA . VAL B 1 75 ? -5.25 -5.34 7.734 1 95.44 75 VAL B CA 1
ATOM 1675 C C . VAL B 1 75 ? -3.727 -5.418 7.824 1 95.44 75 VAL B C 1
ATOM 1677 O O . VAL B 1 75 ? -3.105 -4.699 8.609 1 95.44 75 VAL B O 1
ATOM 1680 N N . ASN B 1 76 ? -3.152 -6.203 7.031 1 94.75 76 ASN B N 1
ATOM 1681 C CA . ASN B 1 76 ? -1.723 -6.48 7.109 1 94.75 76 ASN B CA 1
ATOM 1682 C C . ASN B 1 76 ? -0.96 -5.832 5.957 1 94.75 76 ASN B C 1
ATOM 1684 O O . ASN B 1 76 ? 0.048 -6.371 5.496 1 94.75 76 ASN B O 1
ATOM 1688 N N . SER B 1 77 ? -1.389 -4.73 5.508 1 96.06 77 SER B N 1
ATOM 1689 C CA . SER B 1 77 ? -0.775 -4.062 4.363 1 96.06 77 SER B CA 1
ATOM 1690 C C . SER B 1 77 ? 0.612 -3.535 4.715 1 96.06 77 SER B C 1
ATOM 1692 O O . SER B 1 77 ? 0.804 -2.926 5.77 1 96.06 77 SER B O 1
ATOM 1694 N N . PRO B 1 78 ? 1.59 -3.686 3.891 1 97.06 78 PRO B N 1
ATOM 1695 C CA . PRO B 1 78 ? 1.485 -4.59 2.742 1 97.06 78 PRO B CA 1
ATOM 1696 C C . PRO B 1 78 ? 1.561 -6.062 3.141 1 97.06 78 PRO B C 1
ATOM 1698 O O . PRO B 1 78 ? 2.332 -6.426 4.035 1 97.06 78 PRO B O 1
ATOM 1701 N N . GLY B 1 79 ? 0.7 -6.887 2.549 1 96.12 79 GLY B N 1
ATOM 1702 C CA . GLY B 1 79 ? 0.857 -8.328 2.686 1 96.12 79 GLY B CA 1
ATOM 1703 C C . GLY B 1 79 ? 2.037 -8.875 1.906 1 96.12 79 GLY B C 1
ATOM 1704 O O . GLY B 1 79 ? 2.275 -8.469 0.766 1 96.12 79 GLY B O 1
ATOM 1705 N N . THR B 1 80 ? 2.74 -9.75 2.496 1 96.25 80 THR B N 1
ATOM 1706 C CA . THR B 1 80 ? 3.941 -10.297 1.875 1 96.25 80 THR B CA 1
ATOM 1707 C C . THR B 1 80 ? 3.68 -11.695 1.322 1 96.25 80 THR B C 1
ATOM 1709 O O . THR B 1 80 ? 3.172 -12.562 2.033 1 96.25 80 THR B O 1
ATOM 1712 N N . ILE B 1 81 ? 3.986 -11.836 0.045 1 96.5 81 ILE B N 1
ATOM 1713 C CA . ILE B 1 81 ? 4.016 -13.156 -0.571 1 96.5 81 ILE B CA 1
ATOM 1714 C C . ILE B 1 81 ? 5.457 -13.562 -0.863 1 96.5 81 ILE B C 1
ATOM 1716 O O . ILE B 1 81 ? 6.133 -12.93 -1.681 1 96.5 81 ILE B O 1
ATOM 1720 N N . ASP B 1 82 ? 5.84 -14.609 -0.257 1 96.06 82 ASP B N 1
ATOM 1721 C CA . ASP B 1 82 ? 7.215 -15.086 -0.384 1 96.06 82 ASP B CA 1
ATOM 1722 C C . ASP B 1 82 ? 7.402 -15.867 -1.682 1 96.06 82 ASP B C 1
ATOM 1724 O O . ASP B 1 82 ? 6.453 -16.453 -2.211 1 96.06 82 ASP B O 1
ATOM 1728 N N . ALA B 1 83 ? 8.664 -15.938 -2.096 1 95.88 83 ALA B N 1
ATOM 1729 C CA . ALA B 1 83 ? 9.008 -16.641 -3.33 1 95.88 83 ALA B CA 1
ATOM 1730 C C . ALA B 1 83 ? 8.711 -18.125 -3.215 1 95.88 83 ALA B C 1
ATOM 1732 O O . ALA B 1 83 ? 8.477 -18.797 -4.223 1 95.88 83 ALA B O 1
ATOM 1733 N N . ASP B 1 84 ? 8.68 -18.672 -1.987 1 94.25 84 ASP B N 1
ATOM 1734 C CA . ASP B 1 84 ? 8.492 -20.109 -1.828 1 94.25 84 ASP B CA 1
ATOM 1735 C C . ASP B 1 84 ? 7.055 -20.438 -1.431 1 94.25 84 ASP B C 1
ATOM 1737 O O . ASP B 1 84 ? 6.746 -21.578 -1.092 1 94.25 84 ASP B O 1
ATOM 1741 N N . TYR B 1 85 ? 6.211 -19.469 -1.395 1 96.06 85 TYR B N 1
ATOM 1742 C CA . TYR B 1 85 ? 4.797 -19.719 -1.143 1 96.06 85 TYR B CA 1
ATOM 1743 C C . TYR B 1 85 ? 4.105 -20.25 -2.395 1 96.06 85 TYR B C 1
ATOM 1745 O O . TYR B 1 85 ? 4.273 -19.703 -3.484 1 96.06 85 TYR B O 1
ATOM 1753 N N . ARG B 1 86 ? 3.348 -21.266 -2.223 1 96.31 86 ARG B N 1
ATOM 1754 C CA . ARG B 1 86 ? 2.664 -21.891 -3.352 1 96.31 86 ARG B CA 1
ATOM 1755 C C . ARG B 1 86 ? 1.16 -21.969 -3.111 1 96.31 86 ARG B C 1
ATOM 1757 O O . ARG B 1 86 ? 0.418 -22.484 -3.941 1 96.31 86 ARG B O 1
ATOM 1764 N N . GLY B 1 87 ? 0.653 -21.516 -1.979 1 96 87 GLY B N 1
ATOM 1765 C CA . GLY B 1 87 ? -0.767 -21.5 -1.667 1 96 87 GLY B CA 1
ATOM 1766 C C . GLY B 1 87 ? -1.534 -20.422 -2.395 1 96 87 GLY B C 1
ATOM 1767 O O . GLY B 1 87 ? -0.942 -19.594 -3.105 1 96 87 GLY B O 1
ATOM 1768 N N . GLU B 1 88 ? -2.832 -20.438 -2.17 1 97.81 88 GLU B N 1
ATOM 1769 C CA . GLU B 1 88 ? -3.682 -19.406 -2.758 1 97.81 88 GLU B CA 1
ATOM 1770 C C . GLU B 1 88 ? -3.42 -18.047 -2.119 1 97.81 88 GLU B C 1
ATOM 1772 O O . GLU B 1 88 ? -3.338 -17.938 -0.895 1 97.81 88 GLU B O 1
ATOM 1777 N N . ILE B 1 89 ? -3.217 -17.078 -2.973 1 97.88 89 ILE B N 1
ATOM 1778 C CA . ILE B 1 89 ? -3.141 -15.711 -2.467 1 97.88 89 ILE B CA 1
ATOM 1779 C C . ILE B 1 89 ? -4.531 -15.242 -2.041 1 97.88 89 ILE B C 1
ATOM 1781 O O . ILE B 1 89 ? -5.48 -15.312 -2.824 1 97.88 89 ILE B O 1
ATOM 1785 N N . LYS B 1 90 ? -4.617 -14.836 -0.832 1 98.19 90 LYS B N 1
ATOM 1786 C CA . LYS B 1 90 ? -5.84 -14.242 -0.292 1 98.19 90 LYS B CA 1
ATOM 1787 C C . LYS B 1 90 ? -5.574 -12.844 0.257 1 98.19 90 LYS B C 1
ATOM 1789 O O . LYS B 1 90 ? -4.43 -12.492 0.546 1 98.19 90 LYS B O 1
ATOM 1794 N N . VAL B 1 91 ? -6.621 -12.07 0.307 1 98.44 91 VAL B N 1
ATOM 1795 C CA . VAL B 1 91 ? -6.52 -10.68 0.754 1 98.44 91 VAL B CA 1
ATOM 1796 C C . VAL B 1 91 ? -7.352 -10.484 2.018 1 98.44 91 VAL B C 1
ATOM 1798 O O . VAL B 1 91 ? -8.562 -10.734 2.02 1 98.44 91 VAL B O 1
ATOM 1801 N N . LEU B 1 92 ? -6.723 -10.008 3.09 1 98.06 92 LEU B N 1
ATOM 1802 C CA . LEU B 1 92 ? -7.43 -9.758 4.34 1 98.06 92 LEU B CA 1
ATOM 1803 C C . LEU B 1 92 ? -7.957 -8.328 4.391 1 98.06 92 LEU B C 1
ATOM 1805 O O . LEU B 1 92 ? -7.27 -7.426 4.879 1 98.06 92 LEU B O 1
ATOM 1809 N N . LEU B 1 93 ? -9.188 -8.203 3.994 1 98.5 93 LEU B N 1
ATOM 1810 C CA . LEU B 1 93 ? -9.812 -6.883 3.934 1 98.5 93 LEU B CA 1
ATOM 1811 C C . LEU B 1 93 ? -10.367 -6.48 5.297 1 98.5 93 LEU B C 1
ATOM 1813 O O . LEU B 1 93 ? -10.75 -7.34 6.09 1 98.5 93 LEU B O 1
ATOM 1817 N N . ILE B 1 94 ? -10.406 -5.211 5.531 1 98.56 94 ILE B N 1
ATOM 1818 C CA . ILE B 1 94 ? -11.102 -4.629 6.676 1 98.56 94 ILE B CA 1
ATOM 1819 C C . ILE B 1 94 ? -11.93 -3.43 6.219 1 98.56 94 ILE B C 1
ATOM 1821 O O . ILE B 1 94 ? -11.492 -2.652 5.367 1 98.56 94 ILE B O 1
ATOM 1825 N N . ASN B 1 95 ? -13.102 -3.297 6.77 1 98.44 95 ASN B N 1
ATOM 1826 C CA . ASN B 1 95 ? -13.984 -2.164 6.523 1 98.44 95 ASN B CA 1
ATOM 1827 C C . ASN B 1 95 ? -13.844 -1.096 7.602 1 98.44 95 ASN B C 1
ATOM 1829 O O . ASN B 1 95 ? -14.344 -1.264 8.719 1 98.44 95 ASN B O 1
ATOM 1833 N N . LEU B 1 96 ? -13.219 0.021 7.242 1 97.38 96 LEU B N 1
ATOM 1834 C CA . LEU B 1 96 ? -12.992 1.102 8.195 1 97.38 96 LEU B CA 1
ATOM 1835 C C . LEU B 1 96 ? -14.047 2.193 8.039 1 97.38 96 LEU B C 1
ATOM 1837 O O . LEU B 1 96 ? -13.852 3.318 8.516 1 97.38 96 LEU B O 1
ATOM 1841 N N . SER B 1 97 ? -15.094 1.966 7.34 1 96.56 97 SER B N 1
ATOM 1842 C CA . SER B 1 97 ? -16.203 2.896 7.195 1 96.56 97 SER B CA 1
ATOM 1843 C C . SER B 1 97 ? -17.328 2.566 8.172 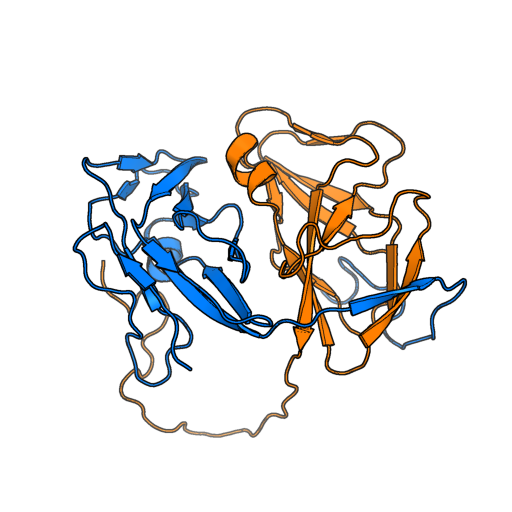1 96.56 97 SER B C 1
ATOM 1845 O O . SER B 1 97 ? -17.141 1.783 9.102 1 96.56 97 SER B O 1
ATOM 1847 N N . ASP B 1 98 ? -18.453 3.293 7.969 1 96.62 98 ASP B N 1
ATOM 1848 C CA . ASP B 1 98 ? -19.594 3.1 8.852 1 96.62 98 ASP B CA 1
ATOM 1849 C C . ASP B 1 98 ? -20.766 2.48 8.094 1 96.62 98 ASP B C 1
ATOM 1851 O O . ASP B 1 98 ? -21.906 2.484 8.586 1 96.62 98 ASP B O 1
ATOM 1855 N N . THR B 1 99 ? -20.516 1.96 6.891 1 97.62 99 THR B N 1
ATOM 1856 C CA . THR B 1 99 ? -21.531 1.303 6.078 1 97.62 99 THR B CA 1
ATOM 1857 C C . THR B 1 99 ? -21.047 -0.064 5.605 1 97.62 99 THR B C 1
ATOM 1859 O O . THR B 1 99 ? -19.844 -0.305 5.52 1 97.62 99 THR B O 1
ATOM 1862 N N . ASP B 1 100 ? -21.953 -0.937 5.324 1 98.62 100 ASP B N 1
ATOM 1863 C CA . ASP B 1 100 ? -21.609 -2.244 4.773 1 98.62 100 ASP B CA 1
ATOM 1864 C C . ASP B 1 100 ? -20.922 -2.105 3.426 1 98.62 100 ASP B C 1
ATOM 1866 O O . ASP B 1 100 ? -21.234 -1.213 2.639 1 98.62 100 ASP B O 1
ATOM 1870 N N . PHE B 1 101 ? -20.047 -2.934 3.186 1 98.69 101 PHE B N 1
ATOM 1871 C CA . PHE B 1 101 ? -19.406 -3.035 1.884 1 98.69 101 PHE B CA 1
ATOM 1872 C C . PHE B 1 101 ? -19.594 -4.422 1.288 1 98.69 101 PHE B C 1
ATOM 1874 O O . PHE B 1 101 ? -19.344 -5.43 1.952 1 98.69 101 PHE B O 1
ATOM 1881 N N . VAL B 1 102 ? -19.953 -4.492 0.062 1 98.75 102 VAL B N 1
ATOM 1882 C CA . VAL B 1 102 ? -20.25 -5.766 -0.583 1 98.75 102 VAL B CA 1
ATOM 1883 C C . VAL B 1 102 ? -19.172 -6.102 -1.6 1 98.75 102 VAL B C 1
ATOM 1885 O O . VAL B 1 102 ? -18.797 -5.262 -2.428 1 98.75 102 VAL B O 1
ATOM 1888 N N . VAL B 1 103 ? -18.672 -7.293 -1.49 1 98.62 103 VAL B N 1
ATOM 1889 C CA . VAL B 1 103 ? -17.719 -7.82 -2.463 1 98.62 103 VAL B CA 1
ATOM 1890 C C . VAL B 1 103 ? -18.406 -8.844 -3.361 1 98.62 103 VAL B C 1
ATOM 1892 O O . VAL B 1 103 ? -18.984 -9.812 -2.871 1 98.62 103 VAL B O 1
ATOM 1895 N N . ASN B 1 104 ? -18.344 -8.57 -4.633 1 98.5 104 ASN B N 1
ATOM 1896 C CA . ASN B 1 104 ? -18.812 -9.523 -5.633 1 98.5 104 ASN B CA 1
ATOM 1897 C C . ASN B 1 104 ? -17.656 -10.211 -6.34 1 98.5 104 ASN B C 1
ATOM 1899 O O . ASN B 1 104 ? -16.516 -9.719 -6.312 1 98.5 104 ASN B O 1
ATOM 1903 N N . ASN B 1 105 ? -18 -11.359 -6.934 1 98.44 105 ASN B N 1
ATOM 1904 C CA . ASN B 1 105 ? -17 -12.047 -7.746 1 98.44 105 ASN B CA 1
ATOM 1905 C C . ASN B 1 105 ? -16.453 -11.141 -8.852 1 98.44 105 ASN B C 1
ATOM 1907 O O . ASN B 1 105 ? -17.234 -10.492 -9.562 1 98.44 105 ASN B O 1
ATOM 1911 N N . GLY B 1 106 ? -15.148 -11.008 -8.93 1 98.19 106 GLY B N 1
ATOM 1912 C CA . GLY B 1 106 ? -14.547 -10.242 -10.008 1 98.19 106 GLY B CA 1
ATOM 1913 C C . GLY B 1 106 ? -14.219 -8.812 -9.617 1 98.19 106 GLY B C 1
ATOM 1914 O O . GLY B 1 106 ? -13.539 -8.102 -10.352 1 98.19 106 GLY B O 1
ATOM 1915 N N . ASP B 1 107 ? -14.734 -8.375 -8.414 1 98.31 107 ASP B N 1
ATOM 1916 C CA . ASP B 1 107 ? -14.406 -7.027 -7.961 1 98.31 107 ASP B CA 1
ATOM 1917 C C . ASP B 1 107 ? -12.906 -6.863 -7.754 1 98.31 107 ASP B C 1
ATOM 1919 O O . ASP B 1 107 ? -12.242 -7.766 -7.238 1 98.31 107 ASP B O 1
ATOM 1923 N N . ARG B 1 108 ? -12.328 -5.75 -8.172 1 97.94 108 ARG B N 1
ATOM 1924 C CA . ARG B 1 108 ? -10.938 -5.43 -7.852 1 97.94 108 ARG B CA 1
ATOM 1925 C C . ARG B 1 108 ? -10.789 -5.082 -6.375 1 97.94 108 ARG B C 1
ATOM 1927 O O . ARG B 1 108 ? -11.32 -4.066 -5.914 1 97.94 108 ARG B O 1
ATOM 1934 N N . ILE B 1 109 ? -10.008 -5.844 -5.594 1 98.25 109 ILE B N 1
ATOM 1935 C CA . ILE B 1 109 ? -10.055 -5.695 -4.145 1 98.25 109 ILE B CA 1
ATOM 1936 C C . ILE B 1 109 ? -8.672 -5.32 -3.617 1 98.25 109 ILE B C 1
ATOM 1938 O O . ILE B 1 109 ? -8.523 -4.934 -2.457 1 98.25 109 ILE B O 1
ATOM 1942 N N . ALA B 1 110 ? -7.66 -5.449 -4.375 1 98.38 110 ALA B N 1
ATOM 1943 C CA . ALA B 1 110 ? -6.281 -5.133 -4 1 98.38 110 ALA B CA 1
ATOM 1944 C C . ALA B 1 110 ? -5.418 -4.898 -5.238 1 98.38 110 ALA B C 1
ATOM 1946 O O . ALA B 1 110 ? -5.902 -4.988 -6.367 1 98.38 110 ALA B O 1
ATOM 1947 N N . GLN B 1 111 ? -4.219 -4.488 -4.969 1 98.19 111 GLN B N 1
ATOM 1948 C CA . GLN B 1 111 ? -3.203 -4.465 -6.02 1 98.19 111 GLN B CA 1
ATOM 1949 C C . GLN B 1 111 ? -1.933 -5.18 -5.574 1 98.19 111 GLN B C 1
ATOM 1951 O O . GLN B 1 111 ? -1.578 -5.152 -4.391 1 98.19 111 GLN B O 1
ATOM 1956 N N . MET B 1 112 ? -1.297 -5.789 -6.527 1 98.5 112 MET B N 1
ATOM 1957 C CA . MET B 1 112 ? -0.065 -6.539 -6.297 1 98.5 112 MET B CA 1
ATOM 1958 C C . MET B 1 112 ? 1.136 -5.809 -6.887 1 98.5 112 MET B C 1
ATOM 1960 O O . MET B 1 112 ? 1.12 -5.426 -8.055 1 98.5 112 MET B O 1
ATOM 1964 N N . VAL B 1 113 ? 2.133 -5.562 -6.121 1 98.06 113 VAL B N 1
ATOM 1965 C CA . VAL B 1 113 ? 3.379 -4.949 -6.57 1 98.06 113 VAL B CA 1
ATOM 1966 C C . VAL B 1 113 ? 4.535 -5.93 -6.375 1 98.06 113 VAL B C 1
ATOM 1968 O O . VAL B 1 113 ? 4.703 -6.496 -5.293 1 98.06 113 VAL B O 1
ATOM 1971 N N . ILE B 1 114 ? 5.328 -6.203 -7.418 1 97.69 114 ILE B N 1
ATOM 1972 C CA . ILE B 1 114 ? 6.484 -7.09 -7.359 1 97.69 114 ILE B CA 1
ATOM 1973 C C . ILE B 1 114 ? 7.738 -6.277 -7.043 1 97.69 114 ILE B C 1
ATOM 1975 O O . ILE B 1 114 ? 8 -5.254 -7.68 1 97.69 114 ILE B O 1
ATOM 1979 N N . SER B 1 115 ? 8.453 -6.719 -6.062 1 96.94 115 SER B N 1
ATOM 1980 C CA . SER B 1 115 ? 9.633 -5.988 -5.625 1 96.94 115 SER B CA 1
ATOM 1981 C C . SER B 1 115 ? 10.781 -6.941 -5.305 1 96.94 115 SER B C 1
ATOM 1983 O O . SER B 1 115 ? 10.555 -8.094 -4.938 1 96.94 115 SER B O 1
ATOM 1985 N N . LYS B 1 116 ? 12 -6.43 -5.48 1 96.5 116 LYS B N 1
ATOM 1986 C CA . LYS B 1 116 ? 13.18 -7.133 -4.984 1 96.5 116 LYS B CA 1
ATOM 1987 C C . LYS B 1 116 ? 13.352 -6.914 -3.484 1 96.5 116 LYS B C 1
ATOM 1989 O O . LYS B 1 116 ? 12.914 -5.898 -2.941 1 96.5 116 LYS B O 1
ATOM 1994 N N . HIS B 1 117 ? 13.906 -7.922 -2.834 1 94.94 117 HIS B N 1
ATOM 1995 C CA . HIS B 1 117 ? 14.281 -7.742 -1.437 1 94.94 117 HIS B CA 1
ATOM 1996 C C . HIS B 1 117 ? 15.695 -8.258 -1.18 1 94.94 117 HIS B C 1
ATOM 1998 O O . HIS B 1 117 ? 16.25 -9.008 -1.992 1 94.94 117 HIS B O 1
ATOM 2004 N N . GLU B 1 118 ? 16.25 -7.77 -0.107 1 94.62 118 GLU B N 1
ATOM 2005 C CA . GLU B 1 118 ? 17.578 -8.195 0.308 1 94.62 118 GLU B CA 1
ATOM 2006 C C . GLU B 1 118 ? 17.516 -9.25 1.406 1 94.62 118 GLU B C 1
ATOM 2008 O O . GLU B 1 118 ? 16.516 -9.32 2.141 1 94.62 118 GLU B O 1
ATOM 2013 N N . THR B 1 119 ? 18.438 -10.188 1.445 1 94.25 119 THR B N 1
ATOM 2014 C CA . THR B 1 119 ? 18.641 -11.133 2.537 1 94.25 119 THR B CA 1
ATOM 2015 C C . THR B 1 119 ? 19.938 -10.844 3.266 1 94.25 119 THR B C 1
ATOM 2017 O O . THR B 1 119 ? 20.922 -10.391 2.654 1 94.25 119 THR B O 1
ATOM 2020 N N . ILE B 1 120 ? 19.922 -11.039 4.629 1 95.25 120 ILE B N 1
ATOM 2021 C CA . ILE B 1 120 ? 21.109 -10.727 5.402 1 95.25 120 ILE B CA 1
ATOM 2022 C C . ILE B 1 120 ? 21.391 -11.852 6.398 1 95.25 120 ILE B C 1
ATOM 2024 O O . ILE B 1 120 ? 20.562 -12.734 6.598 1 95.25 120 ILE B O 1
ATOM 2028 N N . THR B 1 121 ? 22.562 -11.891 6.934 1 95.75 121 THR B N 1
ATOM 2029 C CA . THR B 1 121 ? 22.938 -12.68 8.109 1 95.75 121 THR B CA 1
ATOM 2030 C C . THR B 1 121 ? 23.297 -11.773 9.273 1 95.75 121 THR B C 1
ATOM 2032 O O . THR B 1 121 ? 23.734 -10.633 9.07 1 95.75 121 THR B O 1
ATOM 2035 N N . TRP B 1 122 ? 23.141 -12.336 10.539 1 95.5 122 TRP B N 1
ATOM 2036 C CA . TRP B 1 122 ? 23.406 -11.531 11.727 1 95.5 122 TRP B CA 1
ATOM 2037 C C . TRP B 1 122 ? 24.844 -11.742 12.219 1 95.5 122 TRP B C 1
ATOM 2039 O O . TRP B 1 122 ? 25.359 -12.859 12.195 1 95.5 122 TRP B O 1
ATOM 2049 N N . GLU B 1 123 ? 25.422 -10.555 12.516 1 96.62 123 GLU B N 1
ATOM 2050 C CA . GLU B 1 123 ? 26.656 -10.539 13.297 1 96.62 123 GLU B CA 1
ATOM 2051 C C . GLU B 1 123 ? 26.453 -9.891 14.664 1 96.62 123 GLU B C 1
ATOM 2053 O O . GLU B 1 123 ? 26.188 -8.695 14.75 1 96.62 123 GLU B O 1
ATOM 2058 N N . SER B 1 124 ? 26.531 -10.719 15.797 1 96.44 124 SER B N 1
ATOM 2059 C CA . SER B 1 124 ? 26.359 -10.211 17.156 1 96.44 124 SER B CA 1
ATOM 2060 C C . SER B 1 124 ? 27.422 -9.188 17.5 1 96.44 124 SER B C 1
ATOM 2062 O O . SER B 1 124 ? 28.609 -9.406 17.234 1 96.44 124 SER B O 1
ATOM 2064 N N . ALA B 1 125 ? 26.953 -8.07 18.062 1 96.12 125 ALA B N 1
ATOM 2065 C CA . ALA B 1 125 ? 27.875 -7.008 18.453 1 96.12 125 ALA B CA 1
ATOM 2066 C C . ALA B 1 125 ? 27.547 -6.477 19.844 1 96.12 125 ALA B C 1
ATOM 2068 O O . ALA B 1 125 ? 26.391 -6.484 20.25 1 96.12 125 ALA B O 1
ATOM 2069 N N . GLU B 1 126 ? 28.375 -6.047 20.672 1 96.19 126 GLU B N 1
ATOM 2070 C CA . GLU B 1 126 ? 28.156 -5.445 21.984 1 96.19 126 GLU B CA 1
ATOM 2071 C C . GLU B 1 126 ? 27.781 -3.973 21.859 1 96.19 126 GLU B C 1
ATOM 2073 O O . GLU B 1 126 ? 27.141 -3.416 22.75 1 96.19 126 GLU B O 1
ATOM 2078 N N . GLU B 1 127 ? 28.312 -3.367 20.75 1 93.81 127 GLU B N 1
ATOM 2079 C CA . GLU B 1 127 ? 28.031 -1.955 20.516 1 93.81 127 GLU B CA 1
ATOM 2080 C C . GLU B 1 127 ? 27.797 -1.676 19.031 1 93.81 127 GLU B C 1
ATOM 2082 O O . GLU B 1 127 ? 28.281 -2.416 18.172 1 93.81 127 GLU B O 1
ATOM 2087 N N . LEU B 1 128 ? 27.031 -0.683 18.828 1 93.25 128 LEU B N 1
ATOM 2088 C CA . LEU B 1 128 ? 26.844 -0.182 17.469 1 93.25 128 LEU B CA 1
ATOM 2089 C C . LEU B 1 128 ? 27.562 1.146 17.266 1 93.25 128 LEU B C 1
ATOM 2091 O O . LEU B 1 128 ? 27.969 1.788 18.25 1 93.25 128 LEU B O 1
ATOM 2095 N N . SER B 1 129 ? 27.672 1.47 15.836 1 91.88 129 SER B N 1
ATOM 2096 C CA . SER B 1 129 ? 28.328 2.74 15.555 1 91.88 129 SER B CA 1
ATOM 2097 C C . SER B 1 129 ? 27.438 3.92 15.93 1 91.88 129 SER B C 1
ATOM 2099 O O . SER B 1 129 ? 26.203 3.82 15.867 1 91.88 129 SER B O 1
ATOM 2101 N N . ASP B 1 130 ? 27.984 4.992 16.422 1 89.06 130 ASP B N 1
ATOM 2102 C CA . ASP B 1 130 ? 27.25 6.211 16.75 1 89.06 130 ASP B CA 1
ATOM 2103 C C . ASP B 1 130 ? 26.844 6.969 15.492 1 89.06 130 ASP B C 1
ATOM 2105 O O . ASP B 1 130 ? 27.578 7.004 14.516 1 89.06 130 ASP B O 1
ATOM 2109 N N . THR B 1 131 ? 25.609 7.352 15.539 1 86.44 131 THR B N 1
ATOM 2110 C CA . THR B 1 131 ? 25.141 8.234 14.477 1 86.44 131 THR B CA 1
ATOM 2111 C C . THR B 1 131 ? 24.469 9.477 15.055 1 86.44 131 THR B C 1
ATOM 2113 O O . THR B 1 131 ? 24.172 9.523 16.25 1 86.44 131 THR B O 1
ATOM 2116 N N . ALA B 1 132 ? 24.281 10.508 14.188 1 81.75 132 ALA B N 1
ATOM 2117 C CA . ALA B 1 132 ? 23.609 11.727 14.617 1 81.75 132 ALA B CA 1
ATOM 2118 C C . ALA B 1 132 ? 22.172 11.445 15.031 1 81.75 132 ALA B C 1
ATOM 2120 O O . ALA B 1 132 ? 21.656 12.055 15.977 1 81.75 132 ALA B O 1
ATOM 2121 N N . ARG B 1 133 ? 21.484 10.547 14.414 1 80.81 133 ARG B N 1
ATOM 2122 C CA . ARG B 1 133 ? 20.109 10.219 14.719 1 80.81 133 ARG B CA 1
ATOM 2123 C C . ARG B 1 133 ? 20.016 9.375 15.992 1 80.81 133 ARG B C 1
ATOM 2125 O O . ARG B 1 133 ? 19.047 9.484 16.75 1 80.81 133 ARG B O 1
ATOM 2132 N N . GLY B 1 134 ? 20.875 8.602 16.234 1 81.12 134 GLY B N 1
ATOM 2133 C CA . GLY B 1 134 ? 20.969 7.793 17.438 1 81.12 134 GLY B CA 1
ATOM 2134 C C . GLY B 1 134 ? 19.734 6.945 17.688 1 81.12 134 GLY B C 1
ATOM 2135 O O . GLY B 1 134 ? 19.281 6.23 16.797 1 81.12 134 GLY B O 1
ATOM 2136 N N . GLU B 1 135 ? 19.188 6.973 18.875 1 78.06 135 GLU B N 1
ATOM 2137 C CA . GLU B 1 135 ? 18.094 6.125 19.328 1 78.06 135 GLU B CA 1
ATOM 2138 C C . GLU B 1 135 ? 16.75 6.832 19.156 1 78.06 135 GLU B C 1
ATOM 2140 O O . GLU B 1 135 ? 15.75 6.422 19.75 1 78.06 135 GLU B O 1
ATOM 2145 N N . GLY B 1 136 ? 16.812 7.863 18.391 1 72.5 136 GLY B N 1
ATOM 2146 C CA . GLY B 1 136 ? 15.562 8.586 18.203 1 72.5 136 GLY B CA 1
ATOM 2147 C C . GLY B 1 136 ? 14.539 7.812 17.391 1 72.5 136 GLY B C 1
ATOM 2148 O O . GLY B 1 136 ? 14.719 7.613 16.188 1 72.5 136 GLY B O 1
ATOM 2149 N N . GLY B 1 137 ? 13.781 7.094 17.906 1 66.38 137 GLY B N 1
ATOM 2150 C CA . GLY B 1 137 ? 12.812 6.234 17.25 1 66.38 137 GLY B CA 1
ATOM 2151 C C . GLY B 1 137 ? 11.438 6.859 17.141 1 66.38 137 GLY B C 1
ATOM 2152 O O . GLY B 1 137 ? 11.305 8.062 16.906 1 66.38 137 GLY B O 1
ATOM 2153 N N . TYR B 1 138 ? 10.523 6.035 17.516 1 65.5 138 TYR B N 1
ATOM 2154 C CA . TYR B 1 138 ? 9.109 6.383 17.469 1 65.5 138 TYR B CA 1
ATOM 2155 C C . TYR B 1 138 ? 8.852 7.727 18.141 1 65.5 138 TYR B C 1
ATOM 2157 O O . TYR B 1 138 ? 9.195 7.918 19.312 1 65.5 138 TYR B O 1
ATOM 2165 N N . GLY B 1 139 ? 8.312 8.695 17.344 1 60.06 139 GLY B N 1
ATOM 2166 C CA . GLY B 1 139 ? 7.906 9.953 17.938 1 60.06 139 GLY B CA 1
ATOM 2167 C C . GLY B 1 139 ? 9.023 10.984 17.984 1 60.06 139 GLY B C 1
ATOM 2168 O O . GLY B 1 139 ? 8.859 12.055 18.562 1 60.06 139 GLY B O 1
ATOM 2169 N N . HIS B 1 140 ? 10.164 10.477 17.641 1 57.22 140 HIS B N 1
ATOM 2170 C CA . HIS B 1 140 ? 11.273 11.406 17.828 1 57.22 140 HIS B CA 1
ATOM 2171 C C . HIS B 1 140 ? 11.156 12.602 16.891 1 57.22 140 HIS B C 1
ATOM 2173 O O . HIS B 1 140 ? 11.609 13.703 17.219 1 57.22 140 HIS B O 1
ATOM 2179 N N . THR B 1 141 ? 10.789 12.367 15.68 1 55.94 141 THR B N 1
ATOM 2180 C CA . THR B 1 141 ? 10.672 13.594 14.898 1 55.94 141 THR B CA 1
ATOM 2181 C C . THR B 1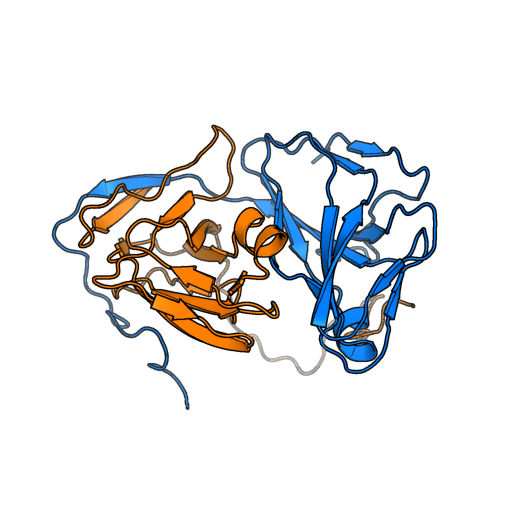 141 ? 9.43 14.375 15.312 1 55.94 141 THR B C 1
ATOM 2183 O O . THR B 1 141 ? 8.453 13.789 15.781 1 55.94 141 THR B O 1
ATOM 2186 N N . GLY B 1 142 ? 9.43 15.75 15.711 1 48.75 142 GLY B N 1
ATOM 2187 C CA . GLY B 1 142 ? 8.602 16.828 16.234 1 48.75 142 GLY B CA 1
ATOM 2188 C C . GLY B 1 142 ? 7.133 16.672 15.875 1 48.75 142 GLY B C 1
ATOM 2189 O O . GLY B 1 142 ? 6.766 15.789 15.109 1 48.75 142 GLY B O 1
ATOM 2190 N N . LYS B 1 143 ? 6.176 17.359 16.688 1 46.62 143 LYS B N 1
ATOM 2191 C CA . LYS B 1 143 ? 4.801 17.703 16.344 1 46.62 143 LYS B CA 1
ATOM 2192 C C . LYS B 1 143 ? 4.715 18.266 14.93 1 46.62 143 LYS B C 1
ATOM 2194 O O . LYS B 1 143 ? 5.676 18.844 14.43 1 46.62 143 LYS B O 1
#

Solvent-accessible surface area (backbone atoms only — not comparable to full-atom values): 15950 Å² total; per-residue (Å²): 138,88,66,55,71,48,72,73,53,82,63,84,73,67,43,59,86,47,96,80,49,76,43,19,46,33,40,33,44,49,93,58,77,41,79,36,42,55,57,33,70,47,79,42,40,33,40,34,26,47,46,47,57,83,59,31,32,38,34,39,33,62,36,56,31,47,30,72,77,57,29,35,42,43,50,23,29,46,32,80,41,36,18,72,46,68,60,71,48,60,45,47,33,27,21,71,34,90,52,74,43,77,46,47,60,62,39,74,69,30,26,41,30,78,43,72,46,50,70,74,45,80,37,84,40,95,72,76,85,89,47,94,59,26,56,62,53,92,76,55,90,68,136,90,81,30,42,32,35,72,72,53,80,63,83,73,68,44,61,88,48,96,42,46,54,42,20,46,34,39,33,43,50,93,56,77,40,77,36,42,55,71,32,70,48,79,42,40,33,41,34,26,47,47,46,58,86,58,34,33,38,34,40,25,30,34,59,65,47,18,72,77,55,28,33,25,39,77,60,42,57,34,80,41,56,29,52,40,50,30,70,49,62,45,48,34,28,21,56,34,90,54,74,41,78,45,45,59,63,40,74,69,29,25,41,30,38,28,77,58,88,85,86,82,90,76,93,66,95,71,78,84,86,54,94,68,65,86,62,50,83,49,52,68,76,134

Radius of gyration: 19.87 Å; Cα contacts (8 Å, |Δi|>4): 689; chains: 2; bounding box: 50×55×41 Å

Sequence (286 aa):
MKINIINKSGLALPQYETAHAAGMDMRAFVTEELVIKPMQRVLVPTGLHIELPVGYEAQIRPRSGLAYKHGISIVNSPGTIDADYRGEIKVLLINLSDTDFVVNNGDRIAQMVISKHETITWESAEELSDTARGEGGYGHTGKMKINIINKSGLALPQYETAHAAGMDMRAFVTEELVIKPMQRVLVPTGLHIELPVGYEAQIRPRSGLAYKHGISIVNSPGTIDADYRGEIKVLLINLSDTDFVVNNGDRIAQMVISKHETITWESAEELSDTARGEGGYGHTGK

Nearest PDB structures (foldseek):
  7n6s-assembly1_B  TM=9.369E-01  e=2.569E-17  Rickettsia prowazekii str. Madrid E
  7n56-assembly3_K  TM=9.784E-01  e=1.450E-16  Rickettsia prowazekii str. Madrid E
  8y1q-assembly1_C  TM=9.827E-01  e=4.764E-16  Aquifex aeolicus
  8y1q-assembly1_B  TM=9.769E-01  e=4.513E-16  Aquifex aeolicus
  8hrv-assembly1_A  TM=9.585E-01  e=3.444E-16  Helicobacter pylori 26695

InterPro domains:
  IPR008181 Deoxyuridine triphosphate nucleotidohydrolase [MF_00116] (1-143)
  IPR008181 Deoxyuridine triphosphate nucleotidohydrolase [PTHR11241] (12-143)
  IPR008181 Deoxyuridine triphosphate nucleotidohydrolase [TIGR00576] (9-143)
  IPR029054 dUTPase-like [PF00692] (13-142)
  IPR033704 dUTPase, trimeric [cd07557] (22-114)
  IPR036157 dUTPase-like superfamily [G3DSA:2.70.40.10] (1-143)
  IPR036157 dUTPase-like superfamily [SSF51283] (7-143)

pLDDT: mean 94.05, std 9.33, range [38.78, 98.75]

Organism: NCBI:txid1503925

Secondary structure (DSSP, 8-state):
---EEEE-S-SPPP-BSSTT-S-EEEE---SS-EEE-TT-EEEEEEEEEEEPPTTEEEEEE--HHHHHHH-EEETTSSEEE-TT--S-EEEEEEE-SSS-EEE-TT-EEEEEEEEE-B--EEEE-S-----SSBT--TTSS--/-EEEEEE-S-SPPP-BSSTT-SEEEEE---SS-EEE-TT-EEEEEEEEEEEPPTTEEEEEE--HHHHHHH-EEETTSSEEE-TTB-S-EEEEEEE-SSS-EEE-TT-EEEEEEEEE---------S-----SSTT--TT-S--